Protein AF-A0A945X0T7-F1 (afdb_monomer_lite)

pLDDT: mean 86.55, std 14.32, range [43.22, 98.81]

Structure (mmCIF, N/CA/C/O backbone):
data_AF-A0A945X0T7-F1
#
_entry.id   AF-A0A945X0T7-F1
#
loop_
_atom_site.group_PDB
_atom_site.id
_atom_site.type_symbol
_atom_site.label_atom_id
_atom_site.label_alt_id
_atom_site.label_comp_id
_atom_site.label_asym_id
_atom_site.label_entity_id
_atom_site.label_seq_id
_atom_site.pdbx_PDB_ins_code
_atom_site.Cartn_x
_atom_site.Cartn_y
_atom_site.Cartn_z
_atom_site.occupancy
_atom_site.B_iso_or_equiv
_atom_site.auth_seq_id
_atom_site.auth_comp_id
_atom_site.auth_asym_id
_atom_site.auth_atom_id
_atom_site.pdbx_PDB_model_num
ATOM 1 N N . MET A 1 1 ? 14.751 10.516 -57.369 1.00 43.22 1 MET A N 1
ATOM 2 C CA . MET A 1 1 ? 13.512 9.721 -57.230 1.00 43.22 1 MET A CA 1
ATOM 3 C C . MET A 1 1 ? 13.498 9.139 -55.827 1.00 43.22 1 MET A C 1
ATOM 5 O O . MET A 1 1 ? 14.445 8.448 -55.486 1.00 43.22 1 MET A O 1
ATOM 9 N N . ALA A 1 2 ? 12.521 9.505 -54.992 1.00 44.72 2 ALA A N 1
ATOM 10 C CA . ALA A 1 2 ? 12.415 9.012 -53.618 1.00 44.72 2 ALA A CA 1
ATOM 11 C C . ALA A 1 2 ? 11.607 7.708 -53.598 1.00 44.72 2 ALA A C 1
ATOM 13 O O . ALA A 1 2 ? 10.468 7.672 -54.065 1.00 44.72 2 ALA A O 1
ATOM 14 N N . GLU A 1 3 ? 12.216 6.647 -53.082 1.00 50.31 3 GLU A N 1
ATOM 15 C CA . GLU A 1 3 ? 11.611 5.327 -52.938 1.00 50.31 3 GLU A CA 1
ATOM 16 C C . GLU A 1 3 ? 10.503 5.393 -51.871 1.00 50.31 3 GLU A C 1
ATOM 18 O O . GLU A 1 3 ? 10.757 5.684 -50.698 1.00 50.31 3 GLU A O 1
ATOM 23 N N . LYS A 1 4 ? 9.243 5.189 -52.274 1.00 48.38 4 LYS A N 1
ATOM 24 C CA . LYS A 1 4 ? 8.113 5.131 -51.338 1.00 48.38 4 LYS A CA 1
ATOM 25 C C . LYS A 1 4 ? 8.240 3.855 -50.506 1.00 48.38 4 LYS A C 1
ATOM 27 O O . LYS A 1 4 ? 7.952 2.770 -51.000 1.00 48.38 4 LYS A O 1
ATOM 32 N N . ARG A 1 5 ? 8.621 3.984 -49.232 1.00 45.38 5 ARG A N 1
ATOM 33 C CA . ARG A 1 5 ? 8.470 2.903 -48.247 1.00 45.38 5 ARG A CA 1
ATOM 34 C C . ARG A 1 5 ? 6.984 2.592 -48.089 1.00 45.38 5 ARG A C 1
ATOM 36 O O . ARG A 1 5 ? 6.245 3.363 -47.484 1.00 45.38 5 ARG A O 1
ATOM 43 N N . GLN A 1 6 ? 6.551 1.484 -48.674 1.00 48.38 6 GLN A N 1
ATOM 44 C CA . GLN A 1 6 ? 5.203 0.961 -48.514 1.00 48.38 6 GLN A CA 1
ATOM 45 C C . GLN A 1 6 ? 5.191 0.106 -47.243 1.00 48.38 6 GLN A C 1
ATOM 47 O O . GLN A 1 6 ? 5.768 -0.979 -47.207 1.00 48.38 6 GLN A O 1
ATOM 52 N N . THR A 1 7 ? 4.599 0.622 -46.168 1.00 44.12 7 THR A N 1
ATOM 53 C CA . THR A 1 7 ? 4.420 -0.140 -44.929 1.00 44.12 7 THR A CA 1
ATOM 54 C C . THR A 1 7 ? 3.372 -1.219 -45.188 1.00 44.12 7 THR A C 1
ATOM 56 O O . THR A 1 7 ? 2.192 -0.906 -45.334 1.00 44.12 7 THR A O 1
ATOM 59 N N . GLN A 1 8 ? 3.789 -2.481 -45.294 1.00 54.25 8 GLN A N 1
ATOM 60 C CA . GLN A 1 8 ? 2.855 -3.605 -45.260 1.00 54.25 8 GLN A CA 1
ATOM 61 C C . GLN A 1 8 ? 2.312 -3.726 -43.834 1.00 54.25 8 GLN A C 1
ATOM 63 O O . GLN A 1 8 ? 3.078 -3.906 -42.888 1.00 54.25 8 GLN A O 1
ATOM 68 N N . SER A 1 9 ? 0.998 -3.594 -43.670 1.00 51.06 9 SER A N 1
ATOM 69 C CA . SER A 1 9 ? 0.344 -3.910 -42.402 1.00 51.06 9 SER A CA 1
ATOM 70 C C . SER A 1 9 ? 0.512 -5.403 -42.120 1.00 51.06 9 SER A C 1
ATOM 72 O O . SER A 1 9 ? 0.190 -6.234 -42.967 1.00 51.06 9 SER A O 1
ATOM 74 N N . LEU A 1 10 ? 1.065 -5.733 -40.951 1.00 64.88 10 LEU A N 1
ATOM 75 C CA . LEU A 1 10 ? 1.242 -7.115 -40.501 1.00 64.88 10 LEU A CA 1
ATOM 76 C C . LEU A 1 10 ? -0.111 -7.810 -40.284 1.00 64.88 10 LEU A C 1
ATOM 78 O O . LEU A 1 10 ? -1.135 -7.152 -40.093 1.00 64.88 10 LEU A O 1
ATOM 82 N N . ALA A 1 11 ? -0.082 -9.146 -40.317 1.00 70.56 11 ALA A N 1
ATOM 83 C CA . ALA A 1 11 ? -1.232 -10.014 -40.083 1.00 70.56 11 ALA A CA 1
ATOM 84 C C . ALA A 1 11 ? -1.982 -9.633 -38.795 1.00 70.56 11 ALA A C 1
ATOM 86 O O . ALA A 1 11 ? -1.368 -9.384 -37.756 1.00 70.56 11 ALA A O 1
ATOM 87 N N . VAL A 1 12 ? -3.313 -9.591 -38.878 1.00 73.19 12 VAL A N 1
ATOM 88 C CA . VAL A 1 12 ? -4.193 -9.370 -37.728 1.00 73.19 12 VAL A CA 1
ATOM 89 C C . VAL A 1 12 ? -4.415 -10.711 -37.039 1.00 73.19 12 VAL A C 1
ATOM 91 O O . VAL A 1 12 ? -4.842 -11.667 -37.682 1.00 73.19 12 VAL A O 1
ATOM 94 N N . THR A 1 13 ? -4.139 -10.767 -35.738 1.00 72.75 13 THR A N 1
ATOM 95 C CA . THR A 1 13 ? -4.505 -11.898 -34.881 1.00 72.75 13 THR A CA 1
ATOM 96 C C . THR A 1 13 ? -5.596 -11.438 -33.929 1.00 72.75 13 THR A C 1
ATOM 98 O O . THR A 1 13 ? -5.398 -10.480 -33.181 1.00 72.75 13 THR A O 1
ATOM 101 N N . GLU A 1 14 ? -6.734 -12.122 -33.949 1.00 79.62 14 GLU A N 1
ATOM 102 C CA . GLU A 1 14 ? -7.795 -11.945 -32.960 1.00 79.62 14 GLU A CA 1
ATOM 103 C C . GLU A 1 14 ? -7.493 -12.819 -31.735 1.00 79.62 14 GLU A C 1
ATOM 105 O O . GLU A 1 14 ? -7.066 -13.968 -31.865 1.00 79.62 14 GLU A O 1
ATOM 110 N N . LEU A 1 15 ? -7.649 -12.248 -30.540 1.00 73.75 15 LEU A N 1
ATOM 111 C CA . LEU A 1 15 ? -7.451 -12.937 -29.267 1.00 73.75 15 LEU A CA 1
ATOM 112 C C . LEU A 1 15 ? -8.764 -12.906 -28.493 1.00 73.75 15 LEU A C 1
ATOM 114 O O . LEU A 1 15 ? -9.201 -11.839 -28.059 1.00 73.75 15 LEU A O 1
ATOM 118 N N . ASP A 1 16 ? -9.351 -14.077 -28.278 1.00 81.50 16 ASP A N 1
ATOM 119 C CA . ASP A 1 16 ? -10.516 -14.221 -27.414 1.00 81.50 16 ASP A CA 1
ATOM 120 C C . ASP A 1 16 ? -10.075 -14.242 -25.948 1.00 81.50 16 ASP A C 1
ATOM 122 O O . ASP A 1 16 ? -9.283 -15.087 -25.522 1.00 81.50 16 ASP A O 1
ATOM 126 N N . VAL A 1 17 ? -10.592 -13.304 -25.154 1.00 73.00 17 VAL A N 1
ATOM 127 C CA . VAL A 1 17 ? -10.318 -13.221 -23.715 1.00 73.00 17 VAL A CA 1
ATOM 128 C C . VAL A 1 17 ? -11.606 -13.502 -22.954 1.00 73.00 17 VAL A C 1
ATOM 130 O O . VAL A 1 17 ? -12.572 -12.746 -23.044 1.00 73.00 17 VAL A O 1
ATOM 133 N N . VAL A 1 18 ? -11.613 -14.577 -22.166 1.00 79.62 18 VAL A N 1
ATOM 134 C CA . VAL A 1 18 ? -12.723 -14.881 -21.256 1.00 79.62 18 VAL A CA 1
ATOM 135 C C . VAL A 1 18 ? -12.581 -14.015 -20.010 1.00 79.62 18 VAL A C 1
ATOM 137 O O . VAL A 1 18 ? -11.624 -14.154 -19.247 1.00 79.62 18 VAL A O 1
ATOM 140 N N . LEU A 1 19 ? -13.533 -13.108 -19.802 1.00 75.94 19 LEU A N 1
ATOM 141 C CA . LEU A 1 19 ? -13.585 -12.282 -18.599 1.00 75.94 19 LEU A CA 1
ATOM 142 C C . LEU A 1 19 ? -14.274 -13.043 -17.455 1.00 75.94 19 LEU A C 1
ATOM 144 O O . LEU A 1 19 ? -15.221 -13.793 -17.703 1.00 75.94 19 LEU A O 1
ATOM 148 N N . PRO A 1 20 ? -13.840 -12.853 -16.197 1.00 74.38 20 PRO A N 1
ATOM 149 C CA . PRO A 1 20 ? -14.545 -13.411 -15.050 1.00 74.38 20 PRO A CA 1
ATOM 150 C C . PRO A 1 20 ? -15.938 -12.783 -14.908 1.00 74.38 20 PRO A C 1
ATOM 152 O O . PRO A 1 20 ? -16.156 -11.630 -15.282 1.00 74.38 20 PRO A O 1
ATOM 155 N N . THR A 1 21 ? -16.883 -13.528 -14.329 1.00 81.81 21 THR A N 1
ATOM 156 C CA . THR A 1 21 ? -18.206 -12.993 -13.986 1.00 81.81 21 THR A CA 1
ATOM 157 C C . THR A 1 21 ? -18.053 -11.889 -12.946 1.00 81.81 21 THR A C 1
ATOM 159 O O . THR A 1 21 ? -17.525 -12.125 -11.858 1.00 81.81 21 THR A O 1
ATOM 162 N N . VAL A 1 22 ? -18.518 -1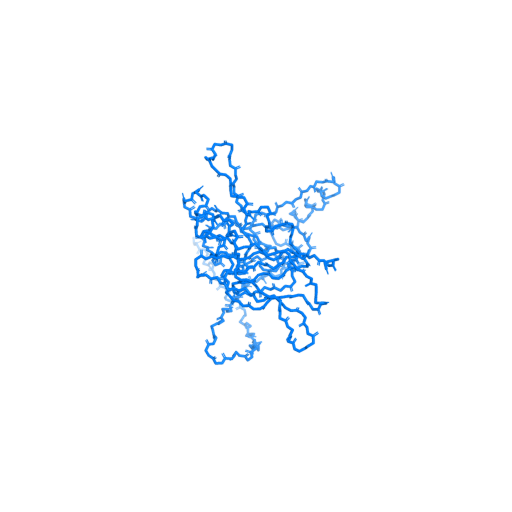0.685 -13.273 1.00 76.75 22 VAL A N 1
ATOM 163 C CA . VAL A 1 22 ? -18.460 -9.537 -12.365 1.00 76.75 22 VAL A CA 1
ATOM 164 C C . VAL A 1 22 ? -19.816 -9.377 -11.676 1.00 76.75 22 VAL A C 1
ATOM 166 O O . VAL A 1 22 ? -20.824 -9.260 -12.374 1.00 76.75 22 VAL A O 1
ATOM 169 N N . PRO A 1 23 ? -19.872 -9.382 -10.330 1.00 81.06 23 PRO A N 1
ATOM 170 C CA . PRO A 1 23 ? -21.111 -9.154 -9.595 1.00 81.06 23 PRO A CA 1
ATOM 171 C C . PRO A 1 23 ? -21.747 -7.798 -9.920 1.00 81.06 23 PRO A C 1
ATOM 173 O O . PRO A 1 23 ? -21.053 -6.801 -10.135 1.00 81.06 23 PRO A O 1
ATOM 176 N N . GLU A 1 24 ? -23.078 -7.756 -9.902 1.00 80.06 24 GLU A N 1
ATOM 177 C CA . GLU A 1 24 ? -23.848 -6.541 -10.160 1.00 80.06 24 GLU A CA 1
ATOM 178 C C . GLU A 1 24 ? -23.441 -5.404 -9.203 1.00 80.06 24 GLU A C 1
ATOM 180 O O . GLU A 1 24 ? -23.272 -5.602 -7.999 1.00 80.06 24 GLU A O 1
ATOM 185 N N . GLY A 1 25 ? -23.239 -4.204 -9.757 1.00 80.00 25 GLY A N 1
ATOM 186 C CA . GLY A 1 25 ? -22.829 -3.015 -9.005 1.00 80.00 25 GLY A CA 1
ATOM 187 C C . GLY A 1 25 ? -21.320 -2.854 -8.767 1.00 80.00 25 GLY A C 1
ATOM 188 O O . GLY A 1 25 ? -20.922 -1.856 -8.166 1.00 80.00 25 GLY A O 1
ATOM 189 N N . GLN A 1 26 ? -20.464 -3.771 -9.239 1.00 65.31 26 GLN A N 1
ATOM 190 C CA . GLN A 1 26 ? -19.005 -3.612 -9.153 1.00 65.31 26 GLN A CA 1
ATOM 191 C C . GLN A 1 26 ? -18.405 -3.003 -10.427 1.00 65.31 26 GLN A C 1
ATOM 193 O O . GLN A 1 26 ? -18.750 -3.377 -11.546 1.00 65.31 26 GLN A O 1
ATOM 198 N N . GLN A 1 27 ? -17.460 -2.075 -10.251 1.00 63.53 27 GLN A N 1
ATOM 199 C CA . GLN A 1 27 ? -16.609 -1.581 -11.332 1.00 63.53 27 GLN A CA 1
ATOM 200 C C . GLN A 1 27 ? -15.304 -2.373 -11.354 1.00 63.53 27 GLN A C 1
ATOM 202 O O . GLN A 1 27 ? -14.680 -2.589 -10.316 1.00 63.53 27 GLN A O 1
ATOM 207 N N . PHE A 1 28 ? -14.871 -2.763 -12.545 1.00 60.09 28 PHE A N 1
ATOM 208 C CA . PHE A 1 28 ? -13.590 -3.410 -12.778 1.00 60.09 28 PHE A CA 1
ATOM 209 C C . PHE A 1 28 ? -12.860 -2.667 -13.887 1.00 60.09 28 PHE A C 1
ATOM 211 O O . PHE A 1 28 ? -13.471 -2.130 -14.810 1.00 60.09 28 PHE A O 1
ATOM 218 N N . GLN A 1 29 ? -11.537 -2.631 -13.787 1.00 59.69 29 GLN A N 1
ATOM 219 C CA . GLN A 1 29 ? -10.682 -2.060 -14.811 1.00 59.69 29 GLN A CA 1
ATOM 220 C C . GLN A 1 29 ? -9.848 -3.180 -15.418 1.00 59.69 29 GLN A C 1
ATOM 222 O O . GLN A 1 29 ? -9.054 -3.814 -14.726 1.00 59.69 29 GLN A O 1
ATOM 227 N N . LEU A 1 30 ? -10.018 -3.404 -16.720 1.00 55.50 30 LEU A N 1
ATOM 228 C CA . LEU A 1 30 ? -9.139 -4.272 -17.491 1.00 55.50 30 LEU A CA 1
ATOM 229 C C . LEU A 1 30 ? -8.015 -3.416 -18.082 1.00 55.50 30 LEU A C 1
ATOM 231 O O . LEU A 1 30 ? -8.266 -2.511 -18.876 1.00 55.50 30 LEU A O 1
ATOM 235 N N . ALA A 1 31 ? -6.775 -3.691 -17.685 1.00 57.41 31 ALA A N 1
ATOM 236 C CA . ALA A 1 31 ? -5.596 -3.085 -18.286 1.00 57.41 31 ALA A CA 1
ATOM 237 C C . ALA A 1 31 ? -4.954 -4.091 -19.248 1.00 57.41 31 ALA A C 1
ATOM 239 O O . ALA A 1 31 ? -4.313 -5.047 -18.816 1.00 57.41 31 ALA A O 1
ATOM 240 N N . LEU A 1 32 ? -5.136 -3.875 -20.551 1.00 52.84 32 LEU A N 1
ATOM 241 C CA . LEU A 1 32 ? -4.414 -4.602 -21.592 1.00 52.84 32 LEU A CA 1
ATOM 242 C C . LEU A 1 32 ? -3.145 -3.818 -21.930 1.00 52.84 32 LEU A C 1
ATOM 244 O O . LEU A 1 32 ? -3.216 -2.707 -22.451 1.00 52.84 32 LEU A O 1
ATOM 248 N N . ASP A 1 33 ? -1.990 -4.391 -21.610 1.00 53.56 33 ASP A N 1
ATOM 249 C CA . ASP A 1 33 ? -0.687 -3.849 -21.991 1.00 53.56 33 ASP A CA 1
ATOM 250 C C . ASP A 1 33 ? -0.042 -4.843 -22.960 1.00 53.56 33 ASP A C 1
ATOM 252 O O . ASP A 1 33 ? 0.257 -5.982 -22.587 1.00 53.56 33 ASP A O 1
ATOM 256 N N . ALA A 1 34 ? 0.109 -4.448 -24.225 1.00 50.81 34 ALA A N 1
ATOM 257 C CA . ALA A 1 34 ? 0.701 -5.305 -25.242 1.00 50.81 34 ALA A CA 1
ATOM 258 C C . ALA A 1 34 ? 2.202 -5.446 -24.963 1.00 50.81 34 ALA A C 1
ATOM 260 O O . ALA A 1 34 ? 2.983 -4.511 -25.152 1.00 50.81 34 ALA A O 1
ATOM 261 N N . ARG A 1 35 ? 2.610 -6.632 -24.509 1.00 56.16 35 ARG A N 1
ATOM 262 C CA . ARG A 1 35 ? 4.017 -6.982 -24.315 1.00 56.16 35 ARG A CA 1
ATOM 263 C C . ARG A 1 35 ? 4.460 -7.846 -25.481 1.00 56.16 35 ARG A C 1
ATOM 265 O O . ARG A 1 35 ? 3.976 -8.958 -25.656 1.00 56.16 35 ARG A O 1
ATOM 272 N N . ILE A 1 36 ? 5.357 -7.307 -26.297 1.00 55.16 36 ILE A N 1
ATOM 273 C CA . ILE A 1 36 ? 5.959 -8.051 -27.399 1.00 55.16 36 ILE A CA 1
ATOM 274 C C . ILE A 1 36 ? 7.135 -8.835 -26.820 1.00 55.16 36 ILE A C 1
ATOM 276 O O . ILE A 1 36 ? 8.217 -8.280 -26.611 1.00 55.16 36 ILE A O 1
ATOM 280 N N . ASP A 1 37 ? 6.907 -10.117 -26.546 1.00 49.47 37 ASP A N 1
ATOM 281 C CA . ASP A 1 37 ? 7.977 -11.065 -26.256 1.00 49.47 37 ASP A CA 1
ATOM 282 C C . ASP A 1 37 ? 8.665 -11.410 -27.582 1.00 49.47 37 ASP A C 1
ATOM 284 O O . ASP A 1 37 ? 8.186 -12.207 -28.384 1.00 49.47 37 ASP A O 1
ATOM 288 N N . TRP A 1 38 ? 9.772 -10.726 -27.861 1.00 54.75 38 TRP A N 1
ATOM 289 C CA . TRP A 1 38 ? 10.618 -11.029 -29.012 1.00 54.75 38 TRP A CA 1
ATOM 290 C C . TRP A 1 38 ? 11.547 -12.198 -28.656 1.00 54.75 38 TRP A C 1
ATOM 292 O O . TRP A 1 38 ? 12.119 -12.211 -27.566 1.00 54.75 38 TRP A O 1
ATOM 302 N N . GLU A 1 39 ? 11.741 -13.158 -29.571 1.00 52.78 39 GLU A N 1
ATOM 303 C CA . GLU A 1 39 ? 12.576 -14.363 -29.350 1.00 52.78 39 GLU A CA 1
ATOM 304 C C . GLU A 1 39 ? 14.015 -14.044 -28.916 1.00 52.78 39 GLU A C 1
ATOM 306 O O . GLU A 1 39 ? 14.700 -14.857 -28.298 1.00 52.78 39 GLU A O 1
ATOM 311 N N . ARG A 1 40 ? 14.484 -12.835 -29.234 1.00 51.00 40 ARG A N 1
ATOM 312 C CA . ARG A 1 40 ? 15.711 -12.263 -28.686 1.00 51.00 40 ARG A CA 1
ATOM 313 C C . ARG A 1 40 ? 15.337 -11.039 -27.868 1.00 51.00 40 ARG A C 1
ATOM 315 O O . ARG A 1 40 ? 14.491 -10.271 -28.312 1.00 51.00 40 ARG A O 1
ATOM 322 N N . PRO A 1 41 ? 15.970 -10.776 -26.721 1.00 54.12 41 PRO A N 1
ATOM 323 C CA . PRO A 1 41 ? 15.612 -9.602 -25.946 1.00 54.12 41 PRO A CA 1
ATOM 324 C C . PRO A 1 41 ? 15.868 -8.342 -26.795 1.00 54.12 41 PRO A C 1
ATOM 326 O O .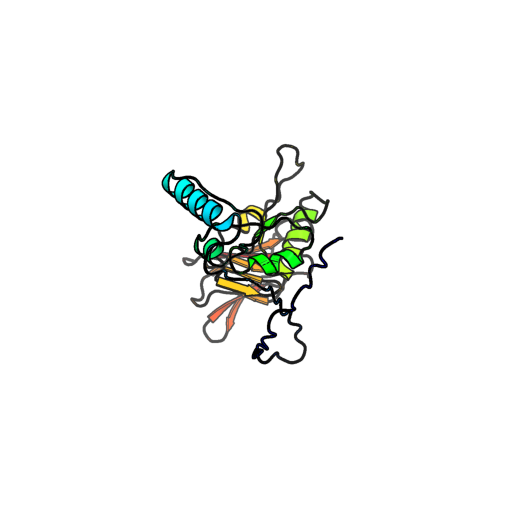 PRO A 1 41 ? 17.005 -8.045 -27.155 1.00 54.12 41 PRO A O 1
ATOM 329 N N . ALA A 1 42 ? 14.806 -7.636 -27.184 1.00 52.78 42 ALA A N 1
ATOM 330 C CA . ALA A 1 42 ? 14.918 -6.454 -28.028 1.00 52.78 42 ALA A CA 1
ATOM 331 C C . ALA A 1 42 ? 15.361 -5.239 -27.193 1.00 52.78 42 ALA A C 1
ATOM 333 O O . ALA A 1 42 ? 14.936 -5.042 -26.050 1.00 52.78 42 ALA A O 1
ATOM 334 N N . GLY A 1 43 ? 16.230 -4.406 -27.768 1.00 67.06 43 GLY A N 1
ATOM 335 C CA . GLY A 1 43 ? 16.737 -3.197 -27.118 1.00 67.06 43 GLY A CA 1
ATOM 336 C C . GLY A 1 43 ? 17.665 -3.482 -25.932 1.00 67.06 43 GLY A C 1
ATOM 337 O O . GLY A 1 43 ? 18.516 -4.362 -25.979 1.00 67.06 43 GLY A O 1
ATOM 338 N N . SER A 1 44 ? 17.530 -2.707 -24.853 1.00 73.19 44 SER A N 1
ATOM 339 C CA . SER A 1 44 ? 18.437 -2.761 -23.692 1.00 73.19 44 SER A CA 1
ATOM 340 C C . SER A 1 44 ? 18.097 -3.842 -22.658 1.00 73.19 44 SER A C 1
ATOM 342 O O . SER A 1 44 ? 18.773 -3.934 -21.634 1.00 73.19 44 SER A O 1
ATOM 344 N N . ASN A 1 45 ? 17.069 -4.668 -22.887 1.00 80.31 45 ASN A N 1
ATOM 345 C CA . ASN A 1 45 ? 16.626 -5.674 -21.917 1.00 80.31 45 ASN A CA 1
ATOM 346 C C . ASN A 1 45 ? 17.699 -6.718 -21.517 1.00 80.31 45 ASN A C 1
ATOM 348 O O . ASN A 1 45 ? 17.868 -6.920 -20.315 1.00 80.31 45 ASN A O 1
ATOM 352 N N . PRO A 1 46 ? 18.474 -7.336 -22.439 1.00 81.94 46 PRO A N 1
ATOM 353 C CA . PRO A 1 46 ? 19.462 -8.346 -22.044 1.00 81.94 46 PRO A CA 1
ATOM 354 C C . PRO A 1 46 ? 20.594 -7.731 -21.218 1.00 81.94 46 PRO A C 1
ATOM 356 O O . PRO A 1 46 ? 21.037 -8.315 -20.234 1.00 81.94 46 PRO A O 1
ATOM 359 N N . TRP A 1 47 ? 21.006 -6.507 -21.559 1.00 83.94 47 TRP A N 1
ATOM 360 C CA . TRP A 1 47 ? 21.992 -5.767 -20.778 1.00 83.94 47 TRP A CA 1
ATOM 361 C C . TRP A 1 47 ? 21.486 -5.448 -19.364 1.00 83.94 47 TRP A C 1
ATOM 363 O O . TRP A 1 47 ? 22.227 -5.619 -18.402 1.00 83.94 47 TRP A O 1
ATOM 373 N N . LYS A 1 48 ? 20.215 -5.043 -19.209 1.00 87.50 48 LYS A N 1
ATOM 374 C CA . LYS A 1 48 ? 19.616 -4.777 -17.887 1.00 87.50 48 LYS A CA 1
ATOM 375 C C . LYS A 1 48 ? 19.563 -6.030 -17.014 1.00 87.50 48 LYS A C 1
ATOM 377 O O . LYS A 1 48 ? 19.855 -5.936 -15.826 1.00 87.50 48 LYS A O 1
ATOM 382 N N . VAL A 1 49 ? 19.208 -7.176 -17.599 1.00 89.31 49 VAL A N 1
ATOM 383 C CA . VAL A 1 49 ? 19.202 -8.473 -16.905 1.00 89.31 49 VAL A CA 1
ATOM 384 C C . VAL A 1 49 ? 20.618 -8.839 -16.461 1.00 89.31 49 VAL A C 1
ATOM 386 O O . VAL A 1 49 ? 20.845 -9.015 -15.267 1.00 89.31 49 VAL A O 1
ATOM 389 N N . GLY A 1 50 ? 21.591 -8.827 -17.378 1.00 89.69 50 GLY A N 1
ATOM 390 C CA . GLY A 1 50 ? 22.981 -9.160 -17.050 1.00 89.69 50 GLY A CA 1
ATOM 391 C C . GLY A 1 50 ? 23.610 -8.213 -16.022 1.00 89.69 50 GLY A C 1
ATOM 392 O O . GLY A 1 50 ? 24.341 -8.651 -15.136 1.00 89.69 50 GLY A O 1
ATOM 393 N N . MET A 1 51 ? 23.285 -6.917 -16.082 1.00 91.81 51 MET A N 1
ATOM 394 C CA . MET A 1 51 ? 23.707 -5.933 -15.081 1.00 91.81 51 MET A CA 1
ATOM 395 C C . MET A 1 51 ? 23.114 -6.246 -13.704 1.00 91.81 51 MET A C 1
ATOM 397 O O . MET A 1 51 ? 23.832 -6.222 -12.708 1.00 91.81 51 MET A O 1
ATOM 401 N N . ALA A 1 52 ? 21.817 -6.556 -13.635 1.00 92.94 52 ALA A N 1
ATOM 402 C CA . ALA A 1 52 ? 21.169 -6.894 -12.375 1.00 92.94 52 ALA A CA 1
ATOM 403 C C . ALA A 1 52 ? 21.752 -8.168 -11.743 1.00 92.94 52 ALA A C 1
ATOM 405 O O . ALA A 1 52 ? 22.008 -8.201 -10.540 1.00 92.94 52 ALA A O 1
ATOM 406 N N . GLU A 1 53 ? 22.012 -9.195 -12.550 1.00 93.44 53 GLU A N 1
ATOM 407 C CA . GLU A 1 53 ? 22.653 -10.434 -12.102 1.00 93.44 53 GLU A CA 1
ATOM 408 C C . GLU A 1 53 ? 24.088 -10.198 -11.624 1.00 93.44 53 GLU A C 1
ATOM 410 O O . GLU A 1 53 ? 24.496 -10.729 -10.590 1.00 93.44 53 GLU A O 1
ATOM 415 N N . TRP A 1 54 ? 24.861 -9.376 -12.340 1.00 94.38 54 TRP A N 1
ATOM 416 C CA . TRP A 1 54 ? 26.203 -8.987 -11.912 1.00 94.38 54 TRP A CA 1
ATOM 417 C C . TRP A 1 54 ? 26.175 -8.225 -10.582 1.00 94.38 54 TRP A C 1
ATOM 419 O O . TRP A 1 54 ? 26.839 -8.646 -9.641 1.00 94.38 54 TRP A O 1
ATOM 429 N N . LEU A 1 55 ? 25.344 -7.188 -10.452 1.00 94.56 55 LEU A N 1
ATOM 430 C CA . LEU A 1 55 ? 25.199 -6.421 -9.209 1.00 94.56 55 LEU A CA 1
ATOM 431 C C . LEU A 1 55 ? 24.797 -7.309 -8.022 1.00 94.56 55 LEU A C 1
ATOM 433 O O . LEU A 1 55 ? 25.329 -7.147 -6.925 1.00 94.56 55 LEU A O 1
ATOM 437 N N . ARG A 1 56 ? 23.897 -8.277 -8.238 1.00 94.06 56 ARG A N 1
ATOM 438 C CA . ARG A 1 56 ? 23.496 -9.238 -7.202 1.00 94.06 56 ARG A CA 1
ATOM 439 C C . ARG A 1 56 ? 24.659 -10.146 -6.785 1.00 94.06 56 ARG A C 1
ATOM 441 O O . ARG A 1 56 ? 24.814 -10.393 -5.592 1.00 94.06 56 ARG A O 1
ATOM 448 N N . ARG A 1 57 ? 25.492 -10.607 -7.728 1.00 96.06 57 ARG A N 1
ATOM 449 C CA . ARG A 1 57 ? 26.718 -11.375 -7.418 1.00 96.06 57 ARG A CA 1
ATOM 450 C C . ARG A 1 57 ? 27.729 -10.562 -6.610 1.00 96.06 57 ARG A C 1
ATOM 452 O O . ARG A 1 57 ? 28.369 -11.117 -5.728 1.00 96.06 57 ARG A O 1
ATOM 459 N N . GLU A 1 58 ? 27.802 -9.254 -6.844 1.00 97.25 58 GLU A N 1
ATOM 460 C CA . GLU A 1 58 ? 28.626 -8.311 -6.069 1.00 97.25 58 GLU A CA 1
ATOM 461 C C . GLU A 1 58 ? 28.001 -7.918 -4.712 1.00 97.25 58 GLU A C 1
ATOM 463 O O . GLU A 1 58 ? 28.451 -6.970 -4.059 1.00 97.25 58 GLU A O 1
ATOM 468 N N . GLY A 1 59 ? 26.923 -8.594 -4.293 1.00 95.12 59 GLY A N 1
ATOM 469 C CA . GLY A 1 59 ? 26.241 -8.341 -3.023 1.00 95.12 59 GLY A CA 1
ATOM 470 C C . GLY A 1 59 ? 25.551 -6.976 -2.948 1.00 95.12 59 GLY A C 1
ATOM 471 O O . GLY A 1 59 ? 25.355 -6.449 -1.855 1.00 95.12 59 GLY A O 1
ATOM 472 N N . LYS A 1 60 ? 25.216 -6.359 -4.090 1.00 94.56 60 LYS A N 1
ATOM 473 C CA . LYS A 1 60 ? 24.550 -5.050 -4.127 1.00 94.56 60 LYS A CA 1
ATOM 474 C C . LYS A 1 60 ? 23.034 -5.198 -4.038 1.00 94.56 60 LYS A C 1
ATOM 476 O O . LYS A 1 60 ? 22.434 -6.041 -4.704 1.00 94.56 60 LYS A O 1
ATOM 481 N N . THR A 1 61 ? 22.407 -4.308 -3.273 1.00 92.88 61 THR A N 1
ATOM 482 C CA . THR A 1 61 ? 20.949 -4.140 -3.257 1.00 92.88 61 THR A CA 1
ATOM 483 C C . THR A 1 61 ? 20.510 -3.337 -4.472 1.00 92.88 61 THR A C 1
ATOM 485 O O . THR A 1 61 ? 21.093 -2.301 -4.790 1.00 92.88 61 THR A O 1
ATOM 488 N N . ILE A 1 62 ? 19.459 -3.804 -5.141 1.00 93.00 62 ILE A N 1
ATOM 489 C CA . ILE A 1 62 ? 18.914 -3.175 -6.343 1.00 93.00 62 ILE A CA 1
ATOM 490 C C . ILE A 1 62 ? 17.459 -2.819 -6.069 1.00 93.00 62 ILE A C 1
ATOM 492 O O . ILE A 1 62 ? 16.689 -3.667 -5.622 1.00 93.00 62 ILE A O 1
ATOM 496 N N . ILE A 1 63 ? 17.086 -1.578 -6.373 1.00 91.06 63 ILE A N 1
ATOM 497 C CA . ILE A 1 63 ? 15.700 -1.111 -6.367 1.00 91.06 63 ILE A CA 1
ATOM 498 C C . ILE A 1 63 ? 15.431 -0.468 -7.725 1.00 91.06 63 ILE A C 1
ATOM 500 O O . ILE A 1 63 ? 16.214 0.354 -8.200 1.00 91.06 63 ILE A O 1
ATOM 504 N N . GLY A 1 64 ? 14.343 -0.868 -8.377 1.00 91.12 64 GLY A N 1
ATOM 505 C CA . GLY A 1 64 ? 13.943 -0.312 -9.665 1.00 91.12 64 GLY A CA 1
ATOM 506 C C . GLY A 1 64 ? 12.949 0.840 -9.523 1.00 91.12 64 GLY A C 1
ATOM 507 O O . GLY A 1 64 ? 12.033 0.768 -8.712 1.00 91.12 64 GLY A O 1
ATOM 508 N N . ASN A 1 65 ? 13.063 1.855 -10.381 1.00 91.38 65 ASN A N 1
ATOM 509 C CA . ASN A 1 65 ? 11.971 2.801 -10.630 1.00 91.38 65 ASN A CA 1
ATOM 510 C C . ASN A 1 65 ? 11.108 2.292 -11.805 1.00 91.38 65 ASN A C 1
ATOM 512 O O . ASN A 1 65 ? 11.626 1.760 -12.799 1.00 91.38 65 ASN A O 1
ATOM 516 N N . GLY A 1 66 ? 9.794 2.419 -11.665 1.00 89.50 66 GLY A N 1
ATOM 517 C CA . GLY A 1 66 ? 8.762 1.990 -12.595 1.00 89.50 66 GLY A CA 1
ATOM 518 C C . GLY A 1 66 ? 8.499 0.479 -12.582 1.00 89.50 66 GLY A C 1
ATOM 519 O O . GLY A 1 66 ? 9.297 -0.297 -12.053 1.00 89.50 66 GLY A O 1
ATOM 520 N N . PRO A 1 67 ? 7.394 0.034 -13.203 1.00 89.12 67 PRO A N 1
ATOM 521 C CA . PRO A 1 67 ? 7.032 -1.379 -13.285 1.00 89.12 67 PRO A CA 1
ATOM 522 C C . PRO A 1 67 ? 7.983 -2.176 -14.200 1.00 89.12 67 PRO A C 1
ATOM 524 O O . PRO A 1 67 ? 8.577 -1.606 -15.128 1.00 89.12 67 PRO A O 1
ATOM 527 N N . PRO A 1 68 ? 8.126 -3.501 -13.999 1.00 88.44 68 PRO A N 1
ATOM 528 C CA . PRO A 1 68 ? 8.847 -4.347 -14.942 1.00 88.44 68 PRO A CA 1
ATOM 529 C C . PRO A 1 68 ? 8.117 -4.360 -16.289 1.00 88.44 68 PRO A C 1
ATOM 531 O O . PRO A 1 68 ? 6.912 -4.588 -16.365 1.00 88.44 68 PRO A O 1
ATOM 534 N N . ARG A 1 69 ? 8.860 -4.093 -17.368 1.00 85.75 69 ARG A N 1
ATOM 535 C CA . ARG A 1 69 ? 8.300 -3.974 -18.726 1.00 85.75 69 ARG A CA 1
ATOM 536 C C . ARG A 1 69 ? 8.277 -5.295 -19.499 1.00 85.75 69 ARG A C 1
ATOM 538 O O . ARG A 1 69 ? 7.569 -5.389 -20.491 1.00 85.75 69 ARG A O 1
ATOM 545 N N . ALA A 1 70 ? 9.025 -6.297 -19.041 1.00 84.62 70 ALA A N 1
ATOM 546 C CA . ALA A 1 70 ? 9.116 -7.623 -19.648 1.00 84.62 70 ALA A CA 1
ATOM 547 C C . ALA A 1 70 ? 9.067 -8.705 -18.565 1.00 84.62 70 ALA A C 1
ATOM 549 O O . ALA A 1 70 ? 9.464 -8.446 -17.423 1.00 84.62 70 ALA A O 1
ATOM 550 N N . ARG A 1 71 ? 8.635 -9.918 -18.933 1.00 85.62 71 ARG A N 1
ATOM 551 C CA . ARG A 1 71 ? 8.600 -11.072 -18.021 1.00 85.62 71 ARG A CA 1
ATOM 552 C C . ARG A 1 71 ? 9.983 -11.384 -17.452 1.00 85.62 71 ARG A C 1
ATOM 554 O O . ARG A 1 71 ? 10.128 -11.469 -16.243 1.00 85.62 71 ARG A O 1
ATOM 561 N N . THR A 1 72 ? 11.016 -11.347 -18.291 1.00 88.00 72 THR A N 1
ATOM 562 C CA . THR A 1 72 ? 12.405 -11.548 -17.848 1.00 88.00 72 THR A CA 1
ATOM 563 C C . THR A 1 72 ? 12.864 -10.538 -16.794 1.00 88.00 72 THR A C 1
ATOM 565 O O . THR A 1 72 ? 13.698 -10.867 -15.964 1.00 88.00 72 THR A O 1
ATOM 568 N N . MET A 1 73 ? 12.346 -9.300 -16.802 1.00 88.75 73 MET A N 1
ATOM 569 C CA . MET A 1 73 ? 12.645 -8.321 -15.748 1.00 88.75 73 MET A CA 1
ATOM 570 C C . MET A 1 73 ? 11.846 -8.583 -14.473 1.00 88.75 73 MET A C 1
ATOM 572 O O . MET A 1 73 ? 12.322 -8.258 -13.388 1.00 88.75 73 MET A O 1
ATOM 576 N N . LEU A 1 74 ? 10.617 -9.087 -14.608 1.00 90.69 74 LEU A N 1
ATOM 577 C CA . LEU A 1 74 ? 9.775 -9.456 -13.477 1.00 90.69 74 LEU A CA 1
ATOM 578 C C . LEU A 1 74 ? 10.382 -10.649 -12.723 1.00 90.69 74 LEU A C 1
ATOM 580 O O . LEU A 1 74 ? 10.501 -10.591 -11.503 1.00 90.69 74 LEU A O 1
ATOM 584 N N . ASP A 1 75 ? 10.881 -11.645 -13.456 1.00 91.94 75 ASP A N 1
ATOM 585 C CA . ASP A 1 75 ? 11.505 -12.861 -12.916 1.00 91.94 75 ASP A CA 1
ATOM 586 C C . ASP A 1 75 ? 12.805 -12.584 -12.131 1.00 91.94 75 ASP A C 1
ATOM 588 O O . ASP A 1 75 ? 13.286 -13.431 -11.377 1.00 91.94 75 ASP A O 1
ATOM 592 N N . LEU A 1 76 ? 13.370 -11.375 -12.233 1.00 91.50 76 LEU A N 1
ATOM 593 C CA . LEU A 1 76 ? 14.492 -10.961 -11.386 1.00 91.50 76 LEU A CA 1
ATOM 594 C C . LEU A 1 76 ? 14.081 -10.727 -9.928 1.00 91.50 76 LEU A C 1
ATOM 596 O O . LEU A 1 76 ? 14.967 -10.675 -9.071 1.00 91.50 76 LEU A O 1
ATOM 600 N N . HIS A 1 77 ? 12.783 -10.570 -9.639 1.00 92.25 77 HIS A N 1
ATOM 601 C CA . HIS A 1 77 ? 12.251 -10.285 -8.300 1.00 92.25 77 HIS A CA 1
ATOM 602 C C . HIS A 1 77 ? 12.946 -9.082 -7.633 1.00 92.25 77 HIS A C 1
ATOM 604 O O . HIS A 1 77 ? 13.267 -9.090 -6.447 1.00 92.25 77 HIS A O 1
ATOM 610 N N . ILE A 1 78 ? 13.251 -8.048 -8.422 1.00 92.31 78 ILE A N 1
ATOM 611 C CA . ILE A 1 78 ? 13.817 -6.791 -7.918 1.00 92.31 78 ILE A CA 1
ATOM 612 C C . ILE A 1 78 ? 12.665 -5.954 -7.358 1.00 92.31 78 ILE A C 1
ATOM 614 O O . ILE A 1 78 ? 11.731 -5.693 -8.119 1.00 92.31 78 ILE A O 1
ATOM 618 N N . PRO A 1 79 ? 12.721 -5.486 -6.096 1.00 90.62 79 PRO A N 1
ATOM 619 C CA . PRO A 1 79 ? 11.737 -4.548 -5.571 1.00 90.62 79 PRO A CA 1
ATOM 620 C C . PRO A 1 79 ? 11.685 -3.284 -6.423 1.00 90.62 79 PRO A C 1
ATOM 622 O O . PRO A 1 79 ? 12.725 -2.720 -6.784 1.00 90.62 79 PRO A O 1
ATOM 625 N N . ARG A 1 80 ? 10.479 -2.829 -6.768 1.00 91.38 80 ARG A N 1
ATOM 626 C CA . ARG A 1 80 ? 10.306 -1.621 -7.585 1.00 91.38 80 ARG A CA 1
ATOM 627 C C . ARG A 1 80 ? 9.271 -0.693 -6.987 1.00 91.38 80 ARG A C 1
ATOM 629 O O . ARG A 1 80 ? 8.226 -1.143 -6.541 1.00 91.38 80 ARG A O 1
ATOM 636 N N . PHE A 1 81 ? 9.536 0.601 -7.042 1.00 92.38 81 PHE A N 1
ATOM 637 C CA . PHE A 1 81 ? 8.526 1.625 -6.797 1.00 92.38 81 PHE A CA 1
ATOM 638 C C . PHE A 1 81 ? 8.182 2.315 -8.112 1.00 92.38 81 PHE A C 1
ATOM 640 O O . PHE A 1 81 ? 8.956 2.256 -9.066 1.00 92.38 81 PHE A O 1
ATOM 647 N N . THR A 1 82 ? 7.042 2.993 -8.179 1.00 91.44 82 THR A N 1
ATOM 648 C CA . THR A 1 82 ? 6.744 3.893 -9.297 1.00 91.44 82 THR A CA 1
ATOM 649 C C . THR A 1 82 ? 6.618 5.327 -8.812 1.00 91.44 82 THR A C 1
ATOM 651 O O . THR A 1 82 ? 5.939 5.606 -7.827 1.00 91.44 82 THR A O 1
ATOM 654 N N . GLU A 1 83 ? 7.275 6.241 -9.518 1.00 89.56 83 GLU A N 1
ATOM 655 C CA . GLU A 1 83 ? 6.973 7.668 -9.436 1.00 89.56 83 GLU A CA 1
ATOM 656 C C . GLU A 1 83 ? 5.572 7.944 -9.988 1.00 89.56 83 GLU A C 1
ATOM 658 O O . GLU A 1 83 ? 5.110 7.285 -10.929 1.00 89.56 83 GLU A O 1
ATOM 663 N N . MET A 1 84 ? 4.887 8.911 -9.384 1.00 81.62 84 MET A N 1
ATOM 664 C CA . MET A 1 84 ? 3.463 9.134 -9.576 1.00 81.62 84 MET A CA 1
ATOM 665 C C . MET A 1 84 ? 3.175 10.389 -10.393 1.00 81.62 84 MET A C 1
ATOM 667 O O . MET A 1 84 ? 3.001 11.477 -9.857 1.00 81.62 84 MET A O 1
ATOM 671 N N . ALA A 1 85 ? 2.978 10.218 -11.700 1.00 83.75 85 ALA A N 1
ATOM 672 C CA . ALA A 1 85 ? 2.226 11.202 -12.489 1.00 83.75 85 ALA A CA 1
ATOM 673 C C . ALA A 1 85 ? 0.701 11.040 -12.309 1.00 83.75 85 ALA A C 1
ATOM 675 O O . ALA A 1 85 ? -0.065 11.953 -12.595 1.00 83.75 85 ALA A O 1
ATOM 6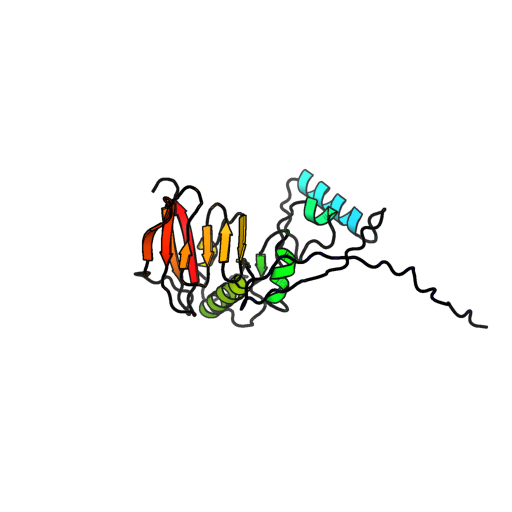76 N N . SER A 1 86 ? 0.249 9.870 -11.844 1.00 89.44 86 SER A N 1
ATOM 677 C CA . SER A 1 86 ? -1.146 9.545 -11.532 1.00 89.44 86 SER A CA 1
ATOM 678 C C . SER A 1 86 ? -1.189 8.382 -10.544 1.00 89.44 86 SER A C 1
ATOM 680 O O . SER A 1 86 ? -0.449 7.416 -10.723 1.00 89.44 86 SER A O 1
ATOM 682 N N . TYR A 1 87 ? -2.111 8.408 -9.575 1.00 91.69 87 TYR A N 1
ATOM 683 C CA . TYR A 1 87 ? -2.337 7.281 -8.657 1.00 91.69 87 TYR A CA 1
ATOM 684 C C . TYR A 1 87 ? -2.633 5.953 -9.376 1.00 91.69 87 TYR A C 1
ATOM 686 O O . TYR A 1 87 ? -2.227 4.891 -8.911 1.00 91.69 87 TYR A O 1
ATOM 694 N N . SER A 1 88 ? -3.269 6.000 -10.553 1.00 91.19 88 SER A N 1
ATOM 695 C CA . SER A 1 88 ? -3.567 4.802 -11.355 1.00 91.19 88 SER A CA 1
ATOM 696 C C . SER A 1 88 ? -2.320 4.040 -11.821 1.00 91.19 88 SER A C 1
ATOM 698 O O . SER A 1 88 ? -2.412 2.873 -12.197 1.00 91.19 88 SER A O 1
ATOM 700 N N . PHE A 1 89 ? -1.133 4.656 -11.777 1.00 91.38 89 PHE A N 1
ATOM 701 C CA . PHE A 1 89 ? 0.113 3.983 -12.145 1.00 91.38 89 PHE A CA 1
ATOM 702 C C . PHE A 1 89 ? 0.504 2.877 -11.160 1.00 91.38 89 PHE A C 1
ATOM 704 O O . PHE A 1 89 ? 1.222 1.963 -11.564 1.00 91.38 89 PHE A O 1
ATOM 711 N N . LEU A 1 90 ? -0.031 2.890 -9.934 1.00 92.69 90 LEU A N 1
ATOM 712 C CA . LEU A 1 90 ? 0.108 1.794 -8.967 1.00 92.69 90 LEU A CA 1
ATOM 713 C C . LEU A 1 90 ? -0.393 0.456 -9.516 1.00 92.69 90 LEU A C 1
ATOM 715 O O . LEU A 1 90 ? 0.206 -0.579 -9.248 1.00 92.69 90 LEU A O 1
ATOM 719 N N . LEU A 1 91 ? -1.429 0.465 -10.360 1.00 91.94 91 LEU A N 1
ATOM 720 C CA . LEU A 1 91 ? -1.954 -0.763 -10.966 1.00 91.94 91 LEU A CA 1
ATOM 721 C C . LEU A 1 91 ? -0.897 -1.485 -11.814 1.00 91.94 91 LEU A C 1
ATOM 723 O O . LEU A 1 91 ? -0.910 -2.705 -11.944 1.00 91.94 91 LEU A O 1
ATOM 727 N N . LYS A 1 92 ? 0.071 -0.744 -12.366 1.00 90.12 92 LYS A N 1
ATOM 728 C CA . LYS A 1 92 ? 1.140 -1.314 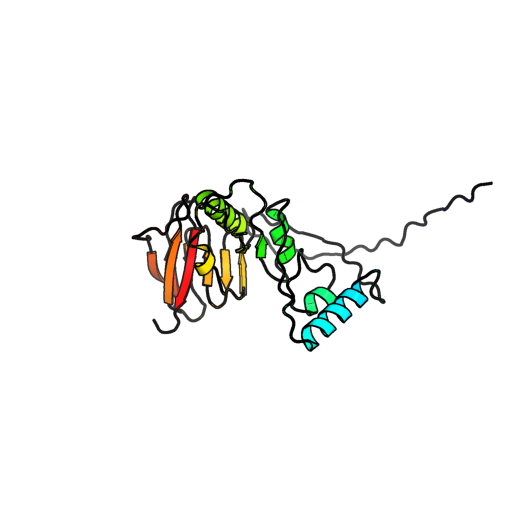-13.196 1.00 90.12 92 LYS A CA 1
ATOM 729 C C . LYS A 1 92 ? 2.189 -2.059 -12.369 1.00 90.12 92 LYS A C 1
ATOM 731 O O . LYS A 1 92 ? 2.979 -2.804 -12.946 1.00 90.12 92 LYS A O 1
ATOM 736 N N . THR A 1 93 ? 2.226 -1.856 -11.052 1.00 90.19 93 THR A N 1
ATOM 737 C CA . THR A 1 93 ? 3.223 -2.456 -10.156 1.00 90.19 93 THR A CA 1
ATOM 738 C C . THR A 1 93 ? 2.690 -3.651 -9.362 1.00 90.19 93 THR A C 1
ATOM 740 O O . THR A 1 93 ? 3.475 -4.321 -8.693 1.00 90.19 93 THR A O 1
ATOM 743 N N . HIS A 1 94 ? 1.397 -3.981 -9.490 1.00 91.50 94 HIS A N 1
ATOM 744 C CA . HIS A 1 94 ? 0.734 -5.084 -8.773 1.00 91.50 94 HIS A CA 1
ATOM 745 C C . HIS A 1 94 ? 1.393 -6.448 -8.971 1.00 91.50 94 HIS A C 1
ATOM 747 O O . HIS A 1 94 ? 1.403 -7.253 -8.050 1.00 91.50 94 HIS A O 1
ATOM 753 N N . LEU A 1 95 ? 1.981 -6.696 -10.145 1.00 89.56 95 LEU A N 1
ATOM 754 C CA . LEU A 1 95 ? 2.673 -7.957 -10.421 1.00 89.56 95 LEU A CA 1
ATOM 755 C C . LEU A 1 95 ? 4.088 -8.027 -9.832 1.00 89.56 95 LEU A C 1
ATOM 757 O O . LEU A 1 95 ? 4.681 -9.094 -9.880 1.00 89.56 95 LEU A O 1
ATOM 761 N N . SER A 1 96 ? 4.651 -6.926 -9.322 1.00 90.25 96 SER A N 1
ATOM 762 C CA . SER A 1 96 ? 6.009 -6.904 -8.760 1.00 90.25 96 SER A CA 1
ATOM 763 C C . SER A 1 96 ? 6.044 -6.464 -7.303 1.00 90.25 96 SER A C 1
ATOM 765 O O . SER A 1 96 ? 6.360 -7.239 -6.411 1.00 90.25 96 SER A O 1
ATOM 767 N N . SER A 1 97 ? 5.768 -5.193 -7.046 1.00 90.06 97 SER A N 1
ATOM 768 C CA . SER A 1 97 ? 5.820 -4.603 -5.713 1.00 90.06 97 SER A CA 1
ATOM 769 C C . SER A 1 97 ? 4.853 -3.430 -5.751 1.00 90.06 97 SER A C 1
ATOM 771 O O . SER A 1 97 ? 5.083 -2.510 -6.538 1.00 90.06 97 SER A O 1
ATOM 773 N N . PRO A 1 98 ? 3.773 -3.424 -4.955 1.00 93.00 98 PRO A N 1
ATOM 774 C CA . PRO A 1 98 ? 2.738 -2.394 -5.017 1.00 93.00 98 PRO A CA 1
ATOM 775 C C . PRO A 1 98 ? 3.206 -1.065 -4.394 1.00 93.00 98 PRO A C 1
ATOM 777 O O . PRO A 1 98 ? 2.447 -0.386 -3.716 1.00 93.00 98 PRO A O 1
ATOM 780 N N . TRP A 1 99 ? 4.473 -0.688 -4.570 1.00 93.31 99 TRP A N 1
ATOM 781 C CA . TRP A 1 99 ? 5.071 0.499 -3.977 1.00 93.31 99 TRP A CA 1
ATOM 782 C C . TRP A 1 99 ? 4.905 1.697 -4.892 1.00 93.31 99 TRP A C 1
ATOM 784 O O . TRP A 1 99 ? 5.232 1.661 -6.084 1.00 93.31 99 TRP A O 1
ATOM 794 N N . GLY A 1 100 ? 4.453 2.791 -4.305 1.00 93.25 100 GLY A N 1
ATOM 795 C CA . GLY A 1 100 ? 4.444 4.075 -4.968 1.00 93.25 100 GLY A CA 1
ATOM 796 C C . GLY A 1 100 ? 5.262 5.103 -4.221 1.00 93.25 100 GLY A C 1
ATOM 797 O O . GLY A 1 100 ? 5.371 5.052 -2.999 1.00 93.25 100 GLY A O 1
ATOM 798 N N . LEU A 1 101 ? 5.779 6.072 -4.950 1.00 91.50 101 LEU A N 1
ATOM 799 C CA . LEU A 1 101 ? 6.512 7.174 -4.362 1.00 91.50 101 LEU A CA 1
ATOM 800 C C . LEU A 1 101 ? 5.589 8.365 -4.099 1.00 91.50 101 LEU A C 1
ATOM 802 O O . LEU A 1 101 ? 4.776 8.711 -4.954 1.00 91.50 101 LEU A O 1
ATOM 806 N N . ALA A 1 102 ? 5.712 8.990 -2.927 1.00 87.38 102 ALA A N 1
ATOM 807 C CA . ALA A 1 102 ? 4.888 10.116 -2.474 1.00 87.38 102 ALA A CA 1
ATOM 808 C C . ALA A 1 102 ? 5.239 11.439 -3.185 1.00 87.38 102 ALA A C 1
ATOM 810 O O . ALA A 1 102 ? 5.557 12.434 -2.540 1.00 87.38 102 ALA A O 1
ATOM 811 N N . ASN A 1 103 ? 5.253 11.439 -4.518 1.00 82.44 103 ASN A N 1
ATOM 812 C CA . ASN A 1 103 ? 5.604 12.591 -5.349 1.00 82.44 103 ASN A CA 1
ATOM 813 C C . ASN A 1 103 ? 4.478 13.022 -6.297 1.00 82.44 103 ASN A C 1
ATOM 815 O O . ASN A 1 103 ? 4.736 13.749 -7.253 1.00 82.44 103 ASN A O 1
ATOM 819 N N . HIS A 1 104 ? 3.248 12.556 -6.053 1.00 82.50 104 HIS A N 1
ATOM 820 C CA . HIS A 1 104 ? 2.097 12.965 -6.855 1.00 82.50 104 HIS A CA 1
ATOM 821 C C . HIS A 1 104 ? 1.592 14.356 -6.470 1.00 82.50 104 HIS A C 1
ATOM 823 O O . HIS A 1 104 ? 1.345 15.190 -7.338 1.00 82.50 104 HIS A O 1
ATOM 829 N N . ASP A 1 105 ? 1.447 14.591 -5.164 1.00 81.69 105 ASP A N 1
ATOM 830 C CA . ASP A 1 105 ? 0.909 15.833 -4.620 1.00 81.69 105 ASP A CA 1
ATOM 831 C C . ASP A 1 105 ? 2.055 16.723 -4.106 1.00 81.69 105 ASP A C 1
ATOM 833 O O . ASP A 1 105 ? 2.977 16.213 -3.469 1.00 81.69 105 ASP A O 1
ATOM 837 N N . PRO A 1 106 ? 1.995 18.056 -4.299 1.00 80.12 106 PRO A N 1
ATOM 838 C CA . PRO A 1 106 ? 3.010 18.984 -3.792 1.00 80.12 106 PRO A CA 1
ATOM 839 C C . PRO A 1 106 ? 2.891 19.261 -2.279 1.00 80.12 106 PRO A C 1
ATOM 841 O O . PRO A 1 106 ? 3.602 20.117 -1.757 1.00 80.12 106 PRO A O 1
ATOM 844 N N . ASP A 1 107 ? 1.968 18.596 -1.573 1.00 82.00 107 ASP A N 1
ATOM 845 C CA . ASP A 1 107 ? 1.792 18.736 -0.125 1.00 82.00 107 ASP A CA 1
ATOM 846 C C . ASP A 1 107 ? 2.671 17.731 0.631 1.00 82.00 107 ASP A C 1
ATOM 848 O O . ASP A 1 107 ? 2.313 16.560 0.784 1.00 82.00 107 ASP A O 1
ATOM 852 N N . TYR A 1 108 ? 3.795 18.238 1.134 1.00 84.06 108 TYR A N 1
ATOM 853 C CA . TYR A 1 108 ? 4.786 17.503 1.924 1.00 84.06 108 TYR A CA 1
ATOM 854 C C . TYR A 1 108 ? 4.523 17.556 3.439 1.00 84.06 108 TYR A C 1
ATOM 856 O O . TYR A 1 108 ? 5.396 17.245 4.243 1.00 84.06 108 TYR A O 1
ATOM 864 N N . THR A 1 109 ? 3.328 17.967 3.874 1.00 89.81 109 THR A N 1
ATOM 865 C CA . THR A 1 109 ? 2.951 17.875 5.291 1.00 89.81 109 THR A CA 1
ATOM 866 C C . THR A 1 109 ? 2.620 16.433 5.680 1.00 89.81 109 THR A C 1
ATOM 868 O O . THR A 1 109 ? 2.194 15.628 4.850 1.00 89.81 109 THR A O 1
ATOM 871 N N . VAL A 1 110 ? 2.704 16.100 6.972 1.00 92.44 110 VAL A N 1
ATOM 872 C CA . VAL A 1 110 ? 2.270 14.785 7.487 1.00 92.44 110 VAL A CA 1
ATOM 873 C C . VAL A 1 110 ? 0.805 14.486 7.139 1.00 92.44 110 VAL A C 1
ATOM 875 O O . VAL A 1 110 ? 0.467 13.354 6.783 1.00 92.44 110 VAL A O 1
ATOM 878 N N . ALA A 1 111 ? -0.058 15.506 7.152 1.00 94.06 111 ALA A N 1
ATOM 879 C CA . ALA A 1 111 ? -1.432 15.390 6.674 1.00 94.06 111 ALA A CA 1
ATOM 880 C C . ALA A 1 111 ? -1.482 15.068 5.169 1.00 94.06 111 ALA A C 1
ATOM 882 O O . ALA A 1 111 ? -2.236 14.187 4.762 1.00 94.06 111 ALA A O 1
ATOM 883 N N . GLY A 1 112 ? -0.659 15.728 4.348 1.00 92.69 112 GLY A N 1
ATOM 884 C CA . GLY A 1 112 ? -0.467 15.421 2.928 1.00 92.69 112 GLY A CA 1
ATOM 885 C C . GLY A 1 112 ? -0.091 13.960 2.688 1.00 92.69 112 GLY A C 1
ATOM 886 O O . GLY A 1 112 ? -0.790 13.258 1.955 1.00 92.69 112 GLY A O 1
ATOM 887 N N . HIS A 1 113 ? 0.924 13.454 3.391 1.00 93.12 113 HIS A N 1
ATOM 888 C CA . HIS A 1 113 ? 1.317 12.043 3.331 1.00 93.12 113 HIS A CA 1
ATOM 889 C C . HIS A 1 113 ? 0.186 11.098 3.763 1.00 93.12 113 HIS A C 1
ATOM 891 O O . HIS A 1 113 ? -0.025 10.066 3.128 1.00 93.12 113 HIS A O 1
ATOM 897 N N . ALA A 1 114 ? -0.592 11.446 4.792 1.00 95.44 114 ALA A N 1
ATOM 898 C CA . ALA A 1 114 ? -1.742 10.647 5.220 1.00 95.44 114 ALA A CA 1
ATOM 899 C C . ALA A 1 114 ? -2.857 10.605 4.160 1.00 95.44 114 ALA A C 1
ATOM 901 O O . ALA A 1 114 ? -3.490 9.565 3.955 1.00 95.44 114 ALA A O 1
ATOM 902 N N . ARG A 1 115 ? -3.094 11.714 3.443 1.00 95.50 115 ARG A N 1
ATOM 903 C CA . ARG A 1 115 ? -4.006 11.730 2.287 1.00 95.50 115 ARG A CA 1
ATOM 904 C C . ARG A 1 115 ? -3.473 10.857 1.153 1.00 95.50 115 ARG A C 1
ATOM 906 O O . ARG A 1 115 ? -4.235 10.047 0.627 1.00 95.50 115 ARG A O 1
ATOM 913 N N . GLN A 1 116 ? -2.184 10.960 0.824 1.00 94.56 116 GLN A N 1
ATOM 914 C CA . GLN A 1 116 ? -1.554 10.134 -0.210 1.00 94.56 116 GLN A CA 1
ATOM 915 C C . GLN A 1 116 ? -1.620 8.641 0.142 1.00 94.56 116 GLN A C 1
ATOM 917 O O . GLN A 1 116 ? -2.023 7.847 -0.701 1.00 94.56 116 GLN A O 1
ATOM 922 N N . ALA A 1 117 ? -1.344 8.248 1.392 1.00 95.94 117 ALA A N 1
ATOM 923 C CA . ALA A 1 117 ? -1.468 6.860 1.848 1.00 95.94 117 ALA A CA 1
ATOM 924 C C . ALA A 1 117 ? -2.878 6.299 1.600 1.00 95.94 117 ALA A C 1
ATOM 926 O O . ALA A 1 117 ? -3.030 5.208 1.051 1.00 95.94 117 ALA A O 1
ATOM 927 N N . ARG A 1 118 ? -3.926 7.075 1.913 1.00 96.88 118 ARG A N 1
ATOM 928 C CA . ARG A 1 118 ? -5.313 6.691 1.606 1.00 96.88 118 ARG A CA 1
ATOM 929 C C . ARG A 1 118 ? -5.548 6.539 0.111 1.00 96.88 118 ARG A C 1
ATOM 931 O O . ARG A 1 118 ? -6.149 5.552 -0.299 1.00 96.88 118 ARG A O 1
ATOM 938 N N . ARG A 1 119 ? -5.080 7.487 -0.699 1.00 96.19 119 ARG A N 1
ATOM 939 C CA . ARG A 1 119 ? -5.239 7.426 -2.157 1.00 96.19 119 ARG A CA 1
ATOM 940 C C . ARG A 1 119 ? -4.480 6.261 -2.774 1.00 96.19 119 ARG A C 1
ATOM 942 O O . ARG A 1 119 ? -4.969 5.671 -3.723 1.00 96.19 119 ARG A O 1
ATOM 949 N N . PHE A 1 120 ? -3.337 5.883 -2.220 1.00 96.62 120 PHE A N 1
ATOM 950 C CA . PHE A 1 120 ? -2.585 4.716 -2.668 1.00 96.62 120 PHE A CA 1
ATOM 951 C C . PHE A 1 120 ? -3.340 3.427 -2.383 1.00 96.62 120 PHE A C 1
ATOM 953 O O . PHE A 1 120 ? -3.454 2.577 -3.265 1.00 96.62 120 PHE A O 1
ATOM 960 N N . LEU A 1 121 ? -3.921 3.315 -1.187 1.00 97.94 121 LEU A N 1
ATOM 961 C CA . LEU A 1 121 ? -4.725 2.159 -0.812 1.00 97.94 121 LEU A CA 1
ATOM 962 C C . LEU A 1 121 ? -5.934 1.984 -1.735 1.00 97.94 121 LEU A C 1
ATOM 964 O O . LEU A 1 121 ? -6.260 0.845 -2.049 1.00 97.94 121 LEU A O 1
ATOM 968 N N . ASP A 1 122 ? -6.542 3.060 -2.256 1.00 97.44 122 ASP A N 1
ATOM 969 C CA . ASP A 1 122 ? -7.613 2.958 -3.268 1.00 97.44 122 ASP A CA 1
ATOM 970 C C . ASP A 1 122 ? -7.187 2.143 -4.509 1.00 97.44 122 ASP A C 1
ATOM 972 O O . ASP A 1 122 ? -8.028 1.488 -5.119 1.00 97.44 122 ASP A O 1
ATOM 976 N N . TYR A 1 123 ? -5.890 2.120 -4.837 1.00 96.88 123 TYR A N 1
ATOM 977 C CA . TYR A 1 123 ? -5.298 1.348 -5.938 1.00 96.88 123 TYR A CA 1
ATOM 978 C C . TYR A 1 123 ? -4.481 0.142 -5.450 1.00 96.88 123 TYR A C 1
ATOM 980 O O . TYR A 1 123 ? -3.584 -0.312 -6.157 1.00 96.88 123 TYR A O 1
ATOM 988 N N . ALA A 1 124 ? -4.753 -0.360 -4.240 1.00 96.50 124 ALA A N 1
ATOM 989 C CA . ALA A 1 124 ? -4.008 -1.448 -3.600 1.00 96.50 124 ALA A CA 1
ATOM 990 C C . ALA A 1 124 ? -2.484 -1.202 -3.556 1.00 96.50 124 ALA A C 1
ATOM 992 O O . ALA A 1 124 ? -1.683 -2.118 -3.725 1.00 96.50 124 ALA A O 1
ATOM 993 N N . GLY A 1 125 ? -2.088 0.061 -3.385 1.00 95.94 125 GLY A N 1
ATOM 994 C CA . GLY A 1 125 ? -0.702 0.498 -3.285 1.00 95.94 125 GLY A CA 1
ATOM 995 C C . GLY A 1 125 ? -0.268 0.784 -1.850 1.00 95.94 125 GLY A C 1
ATOM 996 O O . GLY A 1 125 ? -1.076 1.117 -0.983 1.00 95.94 125 GLY A O 1
ATOM 997 N N . VAL A 1 126 ? 1.039 0.717 -1.625 1.00 96.00 126 VAL A N 1
ATOM 998 C CA . VAL A 1 126 ? 1.716 1.036 -0.368 1.00 96.00 126 VAL A CA 1
ATOM 999 C C . VAL A 1 126 ? 2.575 2.277 -0.587 1.00 96.00 126 VAL A C 1
ATOM 1001 O O . VAL A 1 126 ? 3.354 2.356 -1.541 1.00 96.00 126 VAL A O 1
ATOM 1004 N N . LEU A 1 127 ? 2.397 3.275 0.276 1.00 94.56 127 LEU A N 1
ATOM 1005 C CA . LEU A 1 127 ? 3.128 4.535 0.205 1.00 94.56 127 LEU A CA 1
ATOM 1006 C C . LEU A 1 127 ? 4.593 4.330 0.599 1.00 94.56 127 LEU A C 1
ATOM 1008 O O . LEU A 1 127 ? 4.883 3.764 1.652 1.00 94.56 127 LEU A O 1
ATOM 1012 N N . THR A 1 128 ? 5.513 4.858 -0.201 1.00 90.56 128 THR A N 1
ATOM 1013 C CA . THR A 1 128 ? 6.859 5.210 0.244 1.00 90.56 128 THR A CA 1
ATOM 1014 C C . THR A 1 128 ? 7.078 6.706 0.042 1.00 90.56 128 THR A C 1
ATOM 1016 O O . THR A 1 128 ? 6.851 7.241 -1.041 1.00 90.56 128 THR A O 1
ATOM 1019 N N . SER A 1 129 ? 7.451 7.410 1.103 1.00 84.56 129 SER A N 1
ATOM 1020 C CA . SER A 1 129 ? 7.693 8.853 1.076 1.00 84.56 129 SER A CA 1
ATOM 1021 C C . SER A 1 129 ? 9.169 9.180 0.946 1.00 84.56 129 SER A C 1
ATOM 1023 O O . SER A 1 129 ? 10.017 8.461 1.477 1.00 84.56 129 SER A O 1
ATOM 1025 N N . TYR A 1 130 ? 9.453 10.321 0.321 1.00 78.38 130 TYR A N 1
ATOM 1026 C CA . TYR A 1 130 ? 10.699 11.033 0.562 1.00 78.38 130 TYR A CA 1
ATOM 1027 C C . TYR A 1 130 ? 10.667 11.641 1.961 1.00 78.38 130 TYR A C 1
ATOM 1029 O O . TYR A 1 130 ? 9.635 12.158 2.381 1.00 78.38 130 TYR A O 1
ATOM 1037 N N . VAL A 1 131 ? 11.794 11.561 2.660 1.00 76.25 131 VAL A N 1
ATOM 1038 C CA . VAL A 1 131 ? 12.037 12.334 3.874 1.00 76.25 131 VAL A CA 1
ATOM 1039 C C . VAL A 1 131 ? 13.364 13.038 3.666 1.00 76.25 131 VAL A C 1
ATOM 1041 O O . VAL A 1 131 ? 14.399 12.389 3.493 1.00 76.25 131 VAL A O 1
ATOM 1044 N N . TRP A 1 132 ? 13.327 14.359 3.637 1.00 79.44 132 TRP A N 1
ATOM 1045 C CA . TRP A 1 132 ? 14.499 15.209 3.537 1.00 79.44 132 TRP A CA 1
ATOM 1046 C C . TRP A 1 132 ? 14.895 15.711 4.924 1.00 79.44 132 TRP A C 1
ATOM 1048 O O . TRP A 1 132 ? 14.030 15.960 5.761 1.00 79.44 132 TRP A O 1
ATOM 1058 N N . PRO A 1 133 ? 16.194 15.946 5.182 1.00 79.69 133 PRO A N 1
ATOM 1059 C CA . PRO A 1 133 ? 16.634 16.549 6.442 1.00 79.69 133 PRO A CA 1
ATOM 1060 C C . PRO A 1 133 ? 15.997 17.915 6.740 1.00 79.69 133 PRO A C 1
ATOM 1062 O O . PRO A 1 133 ? 15.973 18.343 7.888 1.00 79.69 133 PRO A O 1
ATOM 1065 N N . SER A 1 134 ? 15.516 18.611 5.706 1.00 80.50 134 SER A N 1
ATOM 1066 C CA . SER A 1 134 ? 14.833 19.901 5.804 1.00 80.50 134 SER A CA 1
ATOM 1067 C C . SER A 1 134 ? 13.335 19.800 6.091 1.00 80.50 134 SER A C 1
ATOM 1069 O O . SER A 1 134 ? 12.696 20.839 6.256 1.00 80.50 134 SER A O 1
ATOM 1071 N N . ASP A 1 135 ? 12.757 18.597 6.099 1.00 79.69 135 ASP A N 1
ATOM 1072 C CA . ASP A 1 135 ? 11.323 18.445 6.311 1.00 79.69 135 ASP A CA 1
ATOM 1073 C C . ASP A 1 135 ? 10.967 18.804 7.761 1.00 79.69 135 ASP A C 1
ATOM 1075 O O . ASP A 1 135 ? 11.626 18.346 8.699 1.00 79.69 135 ASP A O 1
ATOM 1079 N N . PRO A 1 136 ? 9.925 19.626 7.974 1.00 77.19 136 PRO A N 1
ATOM 1080 C CA . PRO A 1 136 ? 9.592 20.134 9.301 1.00 77.19 136 PRO A CA 1
ATOM 1081 C C . PRO A 1 136 ? 9.058 19.042 10.237 1.00 77.19 136 PRO A C 1
ATOM 1083 O O . PRO A 1 136 ? 9.145 19.181 11.456 1.00 77.19 136 PRO A O 1
ATOM 1086 N N . GLU A 1 137 ? 8.484 17.973 9.683 1.00 84.88 137 GLU A N 1
ATOM 1087 C CA . GLU A 1 137 ? 7.921 16.852 10.430 1.00 84.88 137 GLU A CA 1
ATOM 1088 C C . GLU A 1 137 ? 7.969 15.572 9.582 1.00 84.88 137 GLU A C 1
ATOM 1090 O O . GLU A 1 137 ? 7.720 15.606 8.378 1.00 84.88 137 GLU A O 1
ATOM 1095 N N . VAL A 1 138 ? 8.258 14.432 10.218 1.00 83.25 138 VAL A N 1
ATOM 1096 C CA . VAL A 1 138 ? 8.334 13.119 9.559 1.00 83.25 138 VAL A CA 1
ATOM 1097 C C . VAL A 1 138 ? 7.068 12.305 9.860 1.00 83.25 138 VAL A C 1
ATOM 1099 O O . VAL A 1 138 ? 6.712 12.165 11.034 1.00 83.25 138 VAL A O 1
ATOM 1102 N N . PRO A 1 139 ? 6.397 11.710 8.853 1.00 84.25 139 PRO A N 1
ATOM 1103 C CA . PRO A 1 139 ? 5.220 10.874 9.080 1.00 84.25 139 PRO A CA 1
ATOM 1104 C C . PRO A 1 139 ? 5.533 9.635 9.938 1.00 84.25 139 PRO A C 1
ATO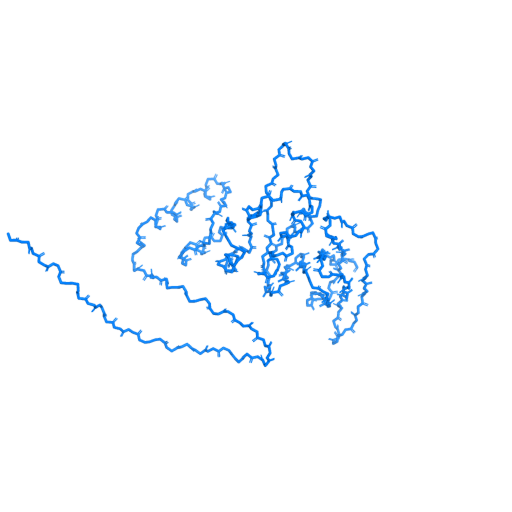M 1106 O O . PRO A 1 139 ? 6.172 8.684 9.487 1.00 84.25 139 PRO A O 1
ATOM 1109 N N . THR A 1 140 ? 5.028 9.600 11.172 1.00 89.00 140 THR A N 1
ATOM 1110 C CA . THR A 1 140 ? 5.303 8.508 12.128 1.00 89.00 140 THR A CA 1
ATOM 1111 C C . THR A 1 140 ? 4.593 7.197 11.792 1.00 89.00 140 THR A C 1
ATOM 1113 O O . THR A 1 140 ? 4.994 6.138 12.271 1.00 89.00 140 THR A O 1
ATOM 1116 N N . PHE A 1 141 ? 3.562 7.235 10.944 1.00 94.12 141 PHE A N 1
ATOM 1117 C CA . PHE A 1 141 ? 2.838 6.038 10.517 1.00 94.12 141 PHE A CA 1
ATOM 1118 C C . PHE A 1 141 ? 3.561 5.248 9.423 1.00 94.12 141 PHE A C 1
ATOM 1120 O O . PHE A 1 141 ? 3.271 4.070 9.237 1.00 94.12 141 PHE A O 1
ATOM 1127 N N . GLN A 1 142 ? 4.479 5.865 8.671 1.00 92.25 142 GLN A N 1
ATOM 1128 C CA . GLN A 1 142 ? 5.093 5.206 7.518 1.00 92.25 142 GLN A CA 1
ATOM 1129 C C . GLN A 1 142 ? 5.920 3.971 7.916 1.00 92.25 142 GLN A C 1
ATOM 1131 O O . GLN A 1 142 ? 5.743 2.937 7.271 1.00 92.25 142 GLN A O 1
ATOM 1136 N N . PRO A 1 143 ? 6.736 3.991 8.991 1.00 93.06 143 PRO A N 1
ATOM 1137 C CA . PRO A 1 143 ? 7.395 2.780 9.482 1.00 93.06 143 PRO A CA 1
ATOM 1138 C C . PRO A 1 143 ? 6.421 1.656 9.858 1.00 93.06 143 PRO A C 1
ATOM 1140 O O . PRO A 1 143 ? 6.766 0.491 9.711 1.00 93.06 143 PRO A O 1
ATOM 1143 N N . LEU A 1 144 ? 5.193 1.973 10.290 1.00 96.00 144 LEU A N 1
ATOM 1144 C CA . LEU A 1 144 ? 4.192 0.955 10.633 1.00 96.00 144 LEU A CA 1
ATOM 1145 C C . LEU A 1 144 ? 3.690 0.192 9.400 1.00 96.00 144 LEU A C 1
ATOM 1147 O O . LEU A 1 144 ? 3.254 -0.947 9.536 1.00 96.00 144 LEU A O 1
ATOM 1151 N N . MET A 1 145 ? 3.775 0.780 8.201 1.00 96.69 145 MET A N 1
ATOM 1152 C CA . MET A 1 145 ? 3.339 0.147 6.948 1.00 96.69 145 MET A CA 1
ATOM 1153 C C . MET A 1 145 ? 4.301 -0.952 6.460 1.00 96.69 145 MET A C 1
ATOM 1155 O O . MET A 1 145 ? 3.950 -1.686 5.539 1.00 96.69 145 MET A O 1
ATOM 1159 N N . TYR A 1 146 ? 5.487 -1.078 7.071 1.00 95.50 146 TYR A N 1
ATOM 1160 C CA . TYR A 1 146 ? 6.557 -1.988 6.653 1.00 95.50 146 TYR A CA 1
ATOM 1161 C C . TYR A 1 146 ? 7.141 -2.796 7.827 1.00 95.50 146 TYR A C 1
ATOM 1163 O O . TYR A 1 146 ? 7.089 -2.336 8.969 1.00 95.50 146 TYR A O 1
ATOM 1171 N N . PRO A 1 147 ? 7.750 -3.973 7.570 1.00 94.81 147 PRO A N 1
ATOM 1172 C CA . PRO A 1 147 ? 7.763 -4.700 6.293 1.00 94.81 147 PRO A CA 1
ATOM 1173 C C . PRO A 1 147 ? 6.375 -5.207 5.885 1.00 94.81 147 PRO A C 1
ATOM 1175 O O . PRO A 1 147 ? 5.503 -5.408 6.722 1.00 94.81 147 PRO A O 1
ATOM 1178 N N . ILE A 1 148 ? 6.152 -5.402 4.592 1.00 95.88 148 ILE A N 1
ATOM 1179 C CA . ILE A 1 148 ? 4.937 -6.051 4.105 1.00 95.88 148 ILE A CA 1
ATOM 1180 C C . ILE A 1 148 ? 5.273 -6.916 2.898 1.00 95.88 148 ILE A C 1
ATOM 1182 O O . ILE A 1 148 ? 5.871 -6.433 1.935 1.00 95.88 148 ILE A O 1
ATOM 1186 N N . THR A 1 149 ? 4.851 -8.171 2.962 1.00 95.50 149 THR A N 1
ATOM 1187 C CA . THR A 1 149 ? 4.919 -9.172 1.903 1.00 95.50 149 THR A CA 1
ATOM 1188 C C . THR A 1 149 ? 3.499 -9.382 1.382 1.00 95.50 149 THR A C 1
ATOM 1190 O O . THR A 1 149 ? 2.730 -10.105 2.016 1.00 95.50 149 THR A O 1
ATOM 1193 N N . PRO A 1 150 ? 3.082 -8.695 0.299 1.00 95.38 150 PRO A N 1
ATOM 1194 C CA . PRO A 1 150 ? 1.698 -8.736 -0.164 1.00 95.38 150 PRO A CA 1
ATOM 1195 C C . PRO A 1 150 ? 1.294 -10.137 -0.628 1.00 95.38 150 PRO A C 1
ATOM 1197 O O . PRO A 1 150 ? 1.985 -10.746 -1.439 1.00 95.38 150 PRO A O 1
ATOM 1200 N N . VAL A 1 151 ? 0.138 -10.603 -0.161 1.00 96.12 151 VAL A N 1
ATOM 1201 C CA . VAL A 1 151 ? -0.488 -11.870 -0.574 1.00 96.12 151 VAL A CA 1
ATOM 1202 C C . VAL A 1 151 ? -1.838 -11.650 -1.256 1.00 96.12 151 VAL A C 1
ATOM 1204 O O . VAL A 1 151 ? -2.290 -12.498 -2.019 1.00 96.12 151 VAL A O 1
ATOM 1207 N N . GLU A 1 152 ? -2.485 -10.505 -1.018 1.00 96.25 152 GLU A N 1
ATOM 1208 C CA . GLU A 1 152 ? -3.748 -10.153 -1.659 1.00 96.25 152 GLU A CA 1
ATOM 1209 C C . GLU A 1 152 ? -3.880 -8.633 -1.826 1.00 96.25 152 GLU A C 1
ATOM 1211 O O . GLU A 1 152 ? -3.566 -7.853 -0.922 1.00 96.25 152 GLU A O 1
ATOM 1216 N N . LEU A 1 153 ? -4.359 -8.214 -2.999 1.00 96.62 153 LEU A N 1
ATOM 1217 C CA . LEU A 1 153 ? -4.550 -6.815 -3.373 1.00 96.62 153 LEU A CA 1
ATOM 1218 C C . LEU A 1 153 ? -6.031 -6.558 -3.653 1.00 96.62 153 LEU A C 1
ATOM 1220 O O . LEU A 1 153 ? -6.639 -7.244 -4.475 1.00 96.62 153 LEU A O 1
ATOM 1224 N N . ARG A 1 154 ? -6.613 -5.549 -3.000 1.00 96.00 154 ARG A N 1
ATOM 1225 C CA . ARG A 1 154 ? -7.986 -5.089 -3.250 1.00 96.00 154 ARG A CA 1
ATOM 1226 C C . ARG A 1 154 ? -8.041 -3.568 -3.247 1.00 96.00 154 ARG A C 1
ATOM 1228 O O . ARG A 1 154 ? -7.269 -2.906 -2.561 1.00 96.00 154 ARG A O 1
ATOM 1235 N N . ALA A 1 155 ? -8.992 -2.987 -3.970 1.00 96.38 155 ALA A N 1
ATOM 1236 C CA . ALA A 1 155 ? -9.231 -1.552 -3.856 1.00 96.38 155 ALA A CA 1
ATOM 1237 C C . ALA A 1 155 ? -9.548 -1.194 -2.391 1.00 96.38 155 ALA A C 1
ATOM 1239 O O . ALA A 1 155 ? -10.504 -1.694 -1.797 1.00 96.38 155 ALA A O 1
ATOM 1240 N N . GLY A 1 156 ? -8.712 -0.346 -1.802 1.00 97.81 156 GLY A N 1
ATOM 1241 C CA . GLY A 1 156 ? -8.768 0.054 -0.402 1.00 97.81 156 GLY A CA 1
ATOM 1242 C C . GLY A 1 156 ? -8.077 -0.884 0.591 1.00 97.81 156 GLY A C 1
ATOM 1243 O O . GLY A 1 156 ? -8.198 -0.648 1.797 1.00 97.81 156 GLY A O 1
ATOM 1244 N N . MET A 1 157 ? -7.380 -1.938 0.146 1.00 98.19 157 MET A N 1
ATOM 1245 C CA . MET A 1 157 ? -6.695 -2.874 1.041 1.00 98.19 157 MET A CA 1
ATOM 1246 C C . MET A 1 157 ? -5.490 -3.590 0.404 1.00 98.19 157 MET A C 1
ATOM 1248 O O . MET A 1 157 ? -5.528 -4.039 -0.739 1.00 98.19 157 MET A O 1
ATOM 1252 N N . VAL A 1 158 ? -4.425 -3.736 1.189 1.00 98.38 158 VAL A N 1
ATOM 1253 C CA . VAL A 1 158 ? -3.298 -4.628 0.905 1.00 98.38 158 VAL A CA 1
ATOM 1254 C C . VAL A 1 158 ? -3.163 -5.576 2.089 1.00 98.38 158 VAL A C 1
ATOM 1256 O O . VAL A 1 158 ? -2.866 -5.137 3.201 1.00 98.38 158 VAL A O 1
ATOM 1259 N N . LEU A 1 159 ? -3.399 -6.863 1.856 1.00 98.19 159 LEU A N 1
ATOM 1260 C CA . LEU A 1 159 ? -3.133 -7.923 2.820 1.00 98.19 159 LEU A CA 1
ATOM 1261 C C . LEU A 1 159 ? -1.737 -8.456 2.530 1.00 98.19 159 LEU A C 1
ATOM 1263 O O . LEU A 1 159 ? -1.454 -8.904 1.418 1.00 98.19 159 LEU A O 1
ATOM 1267 N N . GLY A 1 160 ? -0.878 -8.415 3.535 1.00 97.62 160 GLY A N 1
ATOM 1268 C CA . GLY A 1 160 ? 0.403 -9.093 3.535 1.00 97.62 160 GLY A CA 1
ATOM 1269 C C . GLY A 1 160 ? 0.520 -10.105 4.664 1.00 97.62 160 GLY A C 1
ATOM 1270 O O . GLY A 1 160 ? -0.349 -10.212 5.533 1.00 97.62 160 GLY A O 1
ATOM 1271 N N . GLU A 1 161 ? 1.617 -10.852 4.657 1.00 97.25 161 GLU A N 1
ATOM 1272 C CA . GLU A 1 161 ? 1.900 -11.863 5.677 1.00 97.25 161 GLU A CA 1
ATOM 1273 C C . GLU A 1 161 ? 2.024 -11.252 7.076 1.00 97.25 161 GLU A C 1
ATOM 1275 O O . GLU A 1 161 ? 1.587 -11.851 8.056 1.00 97.25 161 GLU A O 1
ATOM 1280 N N . GLU A 1 162 ? 2.575 -10.046 7.166 1.00 97.94 162 GLU A N 1
ATOM 1281 C CA . GLU A 1 162 ? 2.898 -9.358 8.412 1.00 97.94 162 GLU A CA 1
ATOM 1282 C C . GLU A 1 162 ? 1.877 -8.275 8.761 1.00 97.94 162 GLU A C 1
ATOM 1284 O O . GLU A 1 162 ? 1.776 -7.878 9.922 1.00 97.94 162 GLU A O 1
ATOM 1289 N N . ARG A 1 163 ? 1.171 -7.720 7.765 1.00 98.38 163 ARG A N 1
ATOM 1290 C CA . ARG A 1 163 ? 0.338 -6.520 7.938 1.00 98.38 163 ARG A CA 1
ATOM 1291 C C . ARG A 1 163 ? -0.891 -6.522 7.045 1.00 98.38 163 ARG A C 1
ATOM 1293 O O . ARG A 1 163 ? -0.835 -6.982 5.911 1.00 98.38 163 ARG A O 1
ATOM 1300 N N . ILE A 1 164 ? -1.967 -5.907 7.523 1.00 98.62 164 ILE A N 1
ATOM 1301 C CA . ILE A 1 164 ? -3.097 -5.486 6.685 1.00 98.62 164 ILE A CA 1
ATOM 1302 C C . ILE A 1 164 ? -3.123 -3.967 6.675 1.00 98.62 164 ILE A C 1
ATOM 1304 O O . ILE A 1 164 ? -3.221 -3.338 7.728 1.00 98.62 164 ILE A O 1
ATOM 1308 N N . LEU A 1 165 ? -3.056 -3.374 5.489 1.00 98.75 165 LEU A N 1
ATOM 1309 C CA . LEU A 1 165 ? -3.204 -1.937 5.290 1.00 98.75 165 LEU A CA 1
ATOM 1310 C C . LEU A 1 165 ? -4.563 -1.690 4.650 1.00 98.75 165 LEU A C 1
ATOM 1312 O O . LEU A 1 165 ? -4.879 -2.319 3.644 1.00 98.75 165 LEU A O 1
ATOM 1316 N N . THR A 1 166 ? -5.382 -0.793 5.193 1.00 98.81 166 THR A N 1
ATOM 1317 C CA . THR A 1 166 ? -6.700 -0.516 4.608 1.00 98.81 166 THR A CA 1
ATOM 1318 C C . THR A 1 166 ? -7.184 0.898 4.879 1.00 98.81 166 THR A C 1
ATOM 1320 O O . THR A 1 166 ? -6.941 1.455 5.939 1.00 98.81 166 THR A O 1
ATOM 1323 N N . ASN A 1 167 ? -7.897 1.492 3.927 1.00 98.69 167 ASN A N 1
ATOM 1324 C CA . ASN A 1 167 ? -8.567 2.787 4.082 1.00 98.69 167 ASN A CA 1
ATOM 1325 C C . ASN A 1 167 ? -10.100 2.635 4.135 1.00 98.69 167 ASN A C 1
ATOM 1327 O O . ASN A 1 167 ? -10.841 3.568 3.815 1.00 98.69 167 ASN A O 1
ATOM 1331 N N . ARG A 1 168 ? -10.588 1.436 4.473 1.00 98.50 168 ARG A N 1
ATOM 1332 C CA . ARG A 1 168 ? -12.011 1.118 4.600 1.00 98.50 168 ARG A CA 1
ATOM 1333 C C . ARG A 1 168 ? -12.296 0.592 6.000 1.00 98.50 168 ARG A C 1
ATOM 1335 O O . ARG A 1 168 ? -11.468 -0.075 6.606 1.00 98.50 168 ARG A O 1
ATOM 1342 N N . SER A 1 169 ? -13.479 0.908 6.517 1.00 98.62 169 SER A N 1
ATOM 1343 C CA . SER A 1 169 ? -14.016 0.170 7.662 1.00 98.62 169 SER A CA 1
ATOM 1344 C C . SER A 1 169 ? -14.398 -1.238 7.211 1.00 98.62 169 SER A C 1
ATOM 1346 O O . SER A 1 169 ? -14.891 -1.412 6.097 1.00 98.62 169 SER A O 1
ATOM 1348 N N . GLY A 1 170 ? -14.233 -2.230 8.079 1.00 97.88 170 GLY A N 1
ATOM 1349 C CA . GLY A 1 170 ? -14.476 -3.621 7.710 1.00 97.88 170 GLY A CA 1
ATOM 1350 C C . GLY A 1 170 ? -14.019 -4.608 8.772 1.00 97.88 170 GLY A C 1
ATOM 1351 O O . GLY A 1 170 ? -13.693 -4.222 9.893 1.00 97.88 170 GLY A O 1
ATOM 1352 N N . ARG A 1 171 ? -14.016 -5.891 8.411 1.00 97.94 171 ARG A N 1
ATOM 1353 C CA . ARG A 1 171 ? -13.487 -6.985 9.230 1.00 97.94 171 ARG A CA 1
ATOM 1354 C C . ARG A 1 171 ? -12.287 -7.578 8.517 1.00 97.94 171 ARG A C 1
ATOM 1356 O O . ARG A 1 171 ? -12.380 -7.917 7.341 1.00 97.94 171 ARG A O 1
ATOM 1363 N N . TYR A 1 172 ? -11.182 -7.688 9.235 1.00 97.69 172 TYR A N 1
ATOM 1364 C CA . TYR A 1 172 ? -9.891 -8.062 8.674 1.00 97.69 172 TYR A CA 1
ATOM 1365 C C . TYR A 1 172 ? -9.232 -9.123 9.544 1.00 97.69 172 TYR A C 1
ATOM 1367 O O . TYR A 1 172 ? -9.442 -9.158 10.753 1.00 97.69 172 TYR A O 1
ATOM 1375 N N . GLY A 1 173 ? -8.430 -9.986 8.943 1.00 96.44 173 GLY A N 1
ATOM 1376 C CA . GLY A 1 173 ? -7.689 -11.005 9.669 1.00 96.44 173 GLY A CA 1
ATOM 1377 C C . GLY A 1 173 ? -6.940 -11.916 8.714 1.00 96.44 173 GLY A C 1
ATOM 1378 O O . GLY A 1 173 ? -7.088 -11.813 7.495 1.00 96.44 173 GLY A O 1
ATOM 1379 N N . TRP A 1 174 ? -6.150 -12.811 9.291 1.00 95.81 174 TRP A N 1
ATOM 1380 C CA . TRP A 1 174 ? -5.419 -13.832 8.552 1.00 95.81 174 TRP A CA 1
ATOM 1381 C C . TRP A 1 174 ? -6.179 -15.160 8.579 1.00 95.81 174 TRP A C 1
ATOM 1383 O O . TRP A 1 174 ? -6.955 -15.404 9.508 1.00 95.81 174 TRP A O 1
ATOM 1393 N N . PRO A 1 175 ? -5.960 -16.042 7.586 1.00 91.94 175 PRO A N 1
ATOM 1394 C CA . PRO A 1 175 ? -6.610 -17.351 7.539 1.00 91.94 175 PRO A CA 1
ATOM 1395 C C . PRO A 1 175 ? -6.396 -18.210 8.791 1.00 91.94 175 PRO A C 1
ATOM 1397 O O . PRO A 1 175 ? -7.264 -19.004 9.138 1.00 91.94 175 PRO A O 1
ATOM 1400 N N . ASP A 1 176 ? -5.266 -18.035 9.476 1.00 92.38 176 ASP A N 1
ATOM 1401 C CA . ASP A 1 176 ? -4.916 -18.761 10.700 1.00 92.38 176 ASP A CA 1
ATOM 1402 C C . ASP A 1 176 ? -5.516 -18.152 11.980 1.00 92.38 176 ASP A C 1
ATOM 1404 O O . ASP A 1 176 ? -5.334 -18.689 13.070 1.00 92.38 176 ASP A O 1
ATOM 1408 N N . GLY A 1 177 ? -6.241 -17.035 11.867 1.00 92.62 177 GLY A N 1
ATOM 1409 C CA . GLY A 1 177 ? -6.849 -16.357 13.007 1.00 92.62 177 GLY A CA 1
ATOM 1410 C C . GLY A 1 177 ? -5.860 -15.620 13.914 1.00 92.62 177 GLY A C 1
ATOM 1411 O O . GLY A 1 177 ? -6.193 -15.399 15.082 1.00 92.62 177 GLY A O 1
ATOM 1412 N N . SER A 1 178 ? -4.685 -15.237 13.397 1.00 94.38 178 SER A N 1
ATOM 1413 C CA . SER A 1 178 ? -3.694 -14.411 14.106 1.00 94.38 178 SER A CA 1
ATOM 1414 C C . SER A 1 178 ? -4.297 -13.148 14.732 1.00 94.38 178 SER A C 1
ATOM 1416 O O . SER A 1 178 ? -5.238 -12.553 14.193 1.00 94.38 178 SER A O 1
ATOM 1418 N N . GLN A 1 179 ? -3.716 -12.705 15.850 1.00 94.69 179 GLN A N 1
ATOM 1419 C CA . GLN A 1 179 ? -4.041 -11.412 16.454 1.00 94.69 179 GLN A CA 1
ATOM 1420 C C . GLN A 1 179 ? -3.310 -10.267 15.742 1.00 94.69 179 GLN A C 1
ATOM 1422 O O . GLN A 1 179 ? -2.444 -10.492 14.891 1.00 94.69 179 GLN A O 1
ATOM 1427 N N . ALA A 1 180 ? -3.679 -9.027 16.071 1.00 96.81 180 ALA A N 1
ATOM 1428 C CA . ALA A 1 180 ? -2.996 -7.855 15.545 1.00 96.81 180 ALA A CA 1
ATOM 1429 C C . ALA A 1 180 ? -3.047 -6.667 16.496 1.00 96.81 180 ALA A C 1
ATOM 1431 O O . ALA A 1 180 ? -4.079 -6.403 17.117 1.00 96.81 180 ALA A O 1
ATOM 1432 N N . ASP A 1 181 ? -1.972 -5.891 16.480 1.00 97.19 181 ASP A N 1
ATOM 1433 C CA . ASP A 1 181 ? -1.970 -4.528 16.987 1.00 97.19 181 ASP A CA 1
ATOM 1434 C C . ASP A 1 181 ? -2.573 -3.606 15.924 1.00 97.19 181 ASP A C 1
ATOM 1436 O O . ASP A 1 181 ? -2.153 -3.608 14.762 1.00 97.19 181 ASP A O 1
ATOM 1440 N N . VAL A 1 182 ? -3.594 -2.832 16.302 1.00 98.06 182 VAL A N 1
ATOM 1441 C CA . VAL A 1 182 ? -4.350 -1.998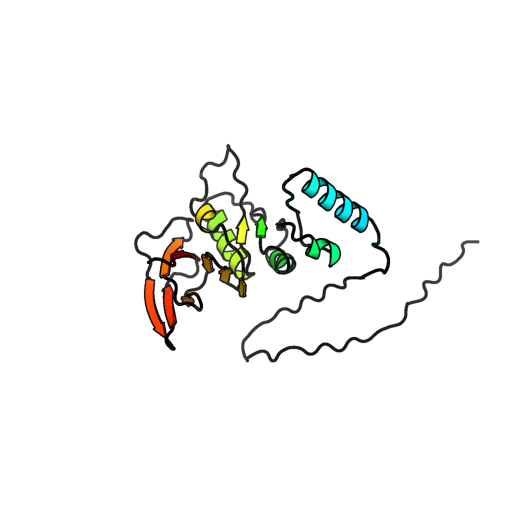 15.358 1.00 98.06 182 VAL A CA 1
ATOM 1442 C C . VAL A 1 182 ? -4.026 -0.527 15.557 1.00 98.06 182 VAL A C 1
ATOM 1444 O O . VAL A 1 182 ? -4.328 0.062 16.595 1.00 98.06 182 VAL A O 1
ATOM 1447 N N . TYR A 1 183 ? -3.503 0.092 14.505 1.00 98.56 183 TYR A N 1
ATOM 1448 C CA . TYR A 1 183 ? -3.237 1.521 14.441 1.00 98.56 183 TYR A CA 1
ATOM 1449 C C . TYR A 1 183 ? -4.205 2.160 13.455 1.00 98.56 183 TYR A C 1
ATOM 1451 O O . TYR A 1 183 ? -4.230 1.796 12.283 1.00 98.56 183 TYR A O 1
ATOM 1459 N N . VAL A 1 184 ? -4.998 3.127 13.916 1.00 98.69 184 VAL A N 1
ATOM 1460 C CA . VAL A 1 184 ? -5.837 3.957 13.041 1.00 98.69 184 VAL A CA 1
ATOM 1461 C C . VAL A 1 184 ? -5.205 5.335 12.947 1.00 98.69 184 VAL A C 1
ATOM 1463 O O . VAL A 1 184 ? -4.945 5.969 13.967 1.00 98.69 184 VAL A O 1
ATOM 1466 N N . ILE A 1 185 ? -4.968 5.797 11.727 1.00 98.56 185 ILE A N 1
ATOM 1467 C CA . ILE A 1 185 ? -4.349 7.080 11.416 1.00 98.56 185 ILE A CA 1
ATOM 1468 C C . ILE A 1 185 ? -5.428 8.036 10.914 1.00 98.56 185 ILE A C 1
ATOM 1470 O O . ILE A 1 185 ? -6.189 7.698 10.006 1.00 98.56 185 ILE A O 1
ATOM 1474 N N . ASN A 1 186 ? -5.506 9.222 11.513 1.00 98.25 186 ASN A N 1
ATOM 1475 C CA . ASN A 1 186 ? -6.486 10.241 11.150 1.00 98.25 186 ASN A CA 1
ATOM 1476 C C . ASN A 1 186 ? -6.064 11.086 9.937 1.00 98.25 186 ASN A C 1
ATOM 1478 O O . ASN A 1 186 ? -4.976 10.928 9.380 1.00 98.25 186 ASN A O 1
ATOM 1482 N N . ALA A 1 187 ? -6.924 12.027 9.543 1.00 97.50 187 ALA A N 1
ATOM 1483 C CA . ALA A 1 187 ? -6.687 12.908 8.400 1.00 97.50 187 ALA A CA 1
ATOM 1484 C C . ALA A 1 187 ? -5.433 13.792 8.533 1.00 97.50 187 ALA A C 1
ATOM 1486 O O . ALA A 1 187 ? -4.895 14.245 7.525 1.00 97.50 187 ALA A O 1
ATOM 1487 N N . GLN A 1 188 ? -4.965 14.024 9.762 1.00 96.50 188 GLN A N 1
ATOM 1488 C CA . GLN A 1 188 ? -3.754 14.781 10.079 1.00 96.50 188 GLN A CA 1
ATOM 1489 C C . GLN A 1 188 ? -2.506 13.887 10.163 1.00 96.50 188 GLN A C 1
ATOM 1491 O O . GLN A 1 188 ? -1.442 14.370 10.532 1.00 96.50 188 GLN A O 1
ATOM 1496 N N . GLY A 1 189 ? -2.626 12.592 9.852 1.00 95.75 189 GLY A N 1
ATOM 1497 C CA . GLY A 1 189 ? -1.522 11.635 9.909 1.00 95.75 189 GLY A CA 1
ATOM 1498 C C . GLY A 1 189 ? -1.107 11.234 11.323 1.00 95.75 189 GLY A C 1
ATOM 1499 O O . GLY A 1 189 ? 0.004 10.752 11.519 1.00 95.75 189 GLY A O 1
ATOM 1500 N N . ARG A 1 190 ? -1.985 11.414 12.316 1.00 96.19 190 ARG A N 1
ATOM 1501 C CA . ARG A 1 190 ? -1.729 11.048 13.716 1.00 96.19 190 ARG A CA 1
ATOM 1502 C C . ARG A 1 190 ? -2.474 9.778 14.098 1.00 96.19 190 ARG A C 1
ATOM 1504 O O . ARG A 1 190 ? -3.608 9.569 13.667 1.00 96.19 190 ARG A O 1
ATOM 1511 N N . CYS A 1 191 ? -1.866 8.969 14.962 1.00 97.19 191 CYS A N 1
ATOM 1512 C CA . CYS A 1 191 ? -2.541 7.821 15.559 1.00 97.19 191 CYS A CA 1
ATOM 1513 C C . CYS A 1 191 ? -3.728 8.275 16.419 1.00 97.19 191 CYS A C 1
ATOM 1515 O O . CYS A 1 191 ? -3.601 9.141 17.288 1.00 97.19 191 CYS A O 1
ATOM 1517 N N . VAL A 1 192 ? -4.880 7.652 16.202 1.00 97.94 192 VAL A N 1
ATOM 1518 C CA . VAL A 1 192 ? -6.051 7.773 17.069 1.00 97.94 192 VAL A CA 1
ATOM 1519 C C . VAL A 1 192 ? -5.765 7.013 18.361 1.00 97.94 192 VAL A C 1
ATOM 1521 O O . VAL A 1 192 ? -5.449 5.829 18.330 1.00 97.94 192 VAL A O 1
ATOM 1524 N N . SER A 1 193 ? -5.897 7.682 19.508 1.00 96.06 193 SER A N 1
ATOM 1525 C CA . SER A 1 193 ? -5.549 7.109 20.818 1.00 96.06 193 SER A CA 1
ATOM 1526 C C . SER A 1 193 ? -6.470 5.973 21.270 1.00 96.06 193 SER A C 1
ATOM 1528 O O . SER A 1 193 ? -6.052 5.106 22.030 1.00 96.06 193 SER A O 1
ATOM 1530 N N . LYS A 1 194 ? -7.731 5.982 20.825 1.00 96.31 194 LYS A N 1
ATOM 1531 C CA . LYS A 1 194 ? -8.745 4.965 21.137 1.00 96.31 194 LYS A CA 1
ATOM 1532 C C . LYS A 1 194 ? -9.453 4.530 19.851 1.00 96.31 194 LYS A C 1
ATOM 1534 O O . LYS A 1 194 ? -10.565 4.993 19.588 1.00 96.31 194 LYS A O 1
ATOM 1539 N N . PRO A 1 195 ? -8.802 3.714 19.005 1.00 96.88 195 PRO A N 1
ATOM 1540 C CA . PRO A 1 195 ? -9.405 3.265 17.759 1.00 96.88 195 PRO A CA 1
ATOM 1541 C C . PRO A 1 195 ? -10.626 2.381 18.050 1.00 96.88 195 PRO A C 1
ATOM 1543 O O . PRO A 1 195 ? -10.598 1.536 18.946 1.00 96.88 195 PRO A O 1
ATOM 1546 N N . GLN A 1 196 ? -11.711 2.565 17.293 1.00 98.12 196 GLN A N 1
ATOM 1547 C CA . GLN A 1 196 ? -12.913 1.740 17.427 1.00 98.12 196 GLN A CA 1
ATOM 1548 C C . GLN A 1 196 ? -12.676 0.383 16.768 1.00 98.12 196 GLN A C 1
ATOM 1550 O O . GLN A 1 196 ? -12.884 0.201 15.565 1.00 98.12 196 GLN A O 1
ATOM 1555 N N . THR A 1 197 ? -12.209 -0.565 17.574 1.00 97.88 197 THR A N 1
ATOM 1556 C CA . THR A 1 197 ? -11.886 -1.918 17.131 1.00 97.88 197 THR A CA 1
ATOM 1557 C C . THR A 1 197 ? -12.474 -2.949 18.080 1.00 97.88 197 THR A C 1
ATOM 1559 O O . THR A 1 197 ? -12.637 -2.690 19.274 1.00 97.88 197 THR A O 1
ATOM 1562 N N . ARG A 1 198 ? -12.821 -4.123 17.555 1.00 97.06 198 ARG A N 1
ATOM 1563 C CA . ARG A 1 198 ? -13.165 -5.285 18.383 1.00 97.06 198 ARG A CA 1
ATOM 1564 C C . ARG A 1 198 ? -12.827 -6.581 17.669 1.00 97.06 198 ARG A C 1
ATOM 1566 O O . ARG A 1 198 ? -12.980 -6.686 16.454 1.00 97.06 198 ARG A O 1
ATOM 1573 N N . THR A 1 199 ? -12.429 -7.585 18.439 1.00 96.56 199 THR A N 1
ATOM 1574 C CA . THR A 1 199 ? -12.300 -8.949 17.921 1.00 96.56 199 THR A CA 1
ATOM 1575 C C . THR A 1 199 ? -13.691 -9.548 17.725 1.00 96.56 199 THR A C 1
ATOM 1577 O O . THR A 1 199 ? -14.539 -9.465 18.613 1.00 96.56 199 THR A O 1
ATOM 1580 N N . VAL A 1 200 ? -13.923 -10.163 16.570 1.00 96.38 200 VAL A N 1
ATOM 1581 C CA . VAL A 1 200 ? -15.151 -10.887 16.232 1.00 96.38 200 VAL A CA 1
ATOM 1582 C C . VAL A 1 200 ? -14.807 -12.307 15.781 1.00 96.38 200 VAL A C 1
ATOM 1584 O O . VAL A 1 200 ? -13.707 -12.565 15.291 1.00 96.38 200 VAL A O 1
ATOM 1587 N N . ARG A 1 201 ? -15.741 -13.244 15.970 1.00 94.44 201 ARG A N 1
ATOM 1588 C CA . ARG A 1 201 ? -15.643 -14.608 15.439 1.00 94.44 201 ARG A CA 1
ATOM 1589 C C . ARG A 1 201 ? -16.737 -14.817 14.403 1.00 94.44 201 ARG A C 1
ATOM 1591 O O . ARG A 1 201 ? -17.904 -14.598 14.712 1.00 94.44 201 ARG A O 1
ATOM 1598 N N . GLU A 1 202 ? -16.353 -15.228 13.206 1.00 90.62 202 GLU A N 1
ATOM 1599 C CA . GLU A 1 202 ? -17.251 -15.446 12.068 1.00 90.62 202 GLU A CA 1
ATOM 1600 C C . GLU A 1 202 ? -16.735 -16.651 11.278 1.00 90.62 202 GLU A C 1
ATOM 1602 O O . GLU A 1 202 ? -15.534 -16.752 11.040 1.00 90.62 202 GLU A O 1
ATOM 1607 N N . ASP A 1 203 ? -17.609 -17.610 10.966 1.00 87.19 203 ASP A N 1
ATOM 1608 C CA . ASP A 1 203 ? -17.262 -18.862 10.271 1.00 87.19 203 ASP A CA 1
ATOM 1609 C C . ASP A 1 203 ? -16.055 -19.611 10.871 1.00 87.19 203 ASP A C 1
ATOM 1611 O O . ASP A 1 203 ? -15.193 -20.139 10.168 1.00 87.19 203 ASP A O 1
ATOM 1615 N N . GLY A 1 204 ? -15.954 -19.614 12.205 1.00 84.38 204 GLY A N 1
ATOM 1616 C CA . GLY A 1 204 ? -14.842 -20.239 12.931 1.00 84.38 204 GLY A CA 1
ATOM 1617 C C . GLY A 1 204 ? -13.514 -19.475 12.858 1.00 84.38 204 GLY A C 1
ATOM 1618 O O . GLY A 1 204 ? -12.532 -19.918 13.448 1.00 84.38 204 GLY A O 1
ATOM 1619 N N . ARG A 1 205 ? -13.472 -18.315 12.193 1.00 89.12 205 ARG A N 1
ATOM 1620 C CA . ARG A 1 205 ? -12.280 -17.471 12.049 1.00 89.12 205 ARG A CA 1
ATOM 1621 C C . ARG A 1 205 ? -12.310 -16.311 13.031 1.00 89.12 205 ARG A C 1
ATOM 1623 O O . ARG A 1 205 ? -13.361 -15.728 13.302 1.00 89.12 205 ARG A O 1
ATOM 1630 N N . ARG A 1 206 ? -11.136 -15.954 13.551 1.00 94.19 206 ARG A N 1
ATOM 1631 C CA . ARG A 1 206 ? -10.940 -14.716 14.311 1.00 94.19 206 ARG A CA 1
ATOM 1632 C C . ARG A 1 206 ? -10.702 -13.573 13.328 1.00 94.19 206 ARG A C 1
ATOM 1634 O O . ARG A 1 206 ? -9.793 -13.654 12.510 1.00 94.19 206 ARG A O 1
ATOM 1641 N N . LEU A 1 207 ? -11.493 -12.513 13.442 1.00 97.00 207 LEU A N 1
ATOM 1642 C CA . LEU A 1 207 ? -11.330 -11.277 12.681 1.00 97.00 207 LEU A CA 1
ATOM 1643 C C . LEU A 1 207 ? -11.302 -10.080 13.634 1.00 97.00 207 LEU A C 1
ATOM 1645 O O . LEU A 1 207 ? -11.750 -10.149 14.779 1.00 97.00 207 LEU A O 1
ATOM 1649 N N . ILE A 1 208 ? -10.815 -8.958 13.132 1.00 97.88 208 ILE A N 1
ATOM 1650 C CA . ILE A 1 208 ? -10.770 -7.671 13.808 1.00 97.88 208 ILE A CA 1
ATOM 1651 C C . ILE A 1 208 ? -11.683 -6.735 13.026 1.00 97.88 208 ILE A C 1
ATOM 1653 O O . ILE A 1 208 ? -11.418 -6.409 11.868 1.00 97.88 208 ILE A O 1
ATOM 1657 N N . GLU A 1 209 ? -12.787 -6.323 13.644 1.00 98.50 209 GLU A N 1
ATOM 1658 C CA . GLU A 1 209 ? -13.632 -5.269 13.098 1.00 98.50 209 GLU A CA 1
ATOM 1659 C C . GLU A 1 209 ? -12.986 -3.913 13.381 1.00 98.50 209 GLU A C 1
ATOM 1661 O O . GLU A 1 209 ? -12.686 -3.601 14.532 1.00 98.50 209 GLU A O 1
ATOM 1666 N N . VAL A 1 210 ? -12.810 -3.108 12.336 1.00 98.56 210 VAL A N 1
ATOM 1667 C CA . VAL A 1 210 ? -12.288 -1.742 12.397 1.00 98.56 210 VAL A CA 1
ATOM 1668 C C . VAL A 1 210 ? -13.365 -0.790 11.892 1.00 98.56 210 VAL A C 1
ATOM 1670 O O . VAL A 1 210 ? -13.871 -0.939 10.775 1.00 98.56 210 VAL A O 1
ATOM 1673 N N . ARG A 1 211 ? -13.718 0.201 12.716 1.00 98.56 211 ARG A N 1
ATOM 1674 C CA . ARG A 1 211 ? -14.626 1.296 12.359 1.00 98.56 211 ARG A CA 1
ATOM 1675 C C . ARG A 1 211 ? -13.862 2.613 12.415 1.00 98.56 211 ARG A C 1
ATOM 1677 O O . ARG A 1 211 ? -13.267 2.955 13.432 1.00 98.56 211 ARG A O 1
ATOM 1684 N N . MET A 1 212 ? -13.864 3.344 11.310 1.00 98.38 212 MET A N 1
ATOM 1685 C CA . MET A 1 212 ? -13.170 4.623 11.192 1.00 98.38 212 MET A CA 1
ATOM 1686 C C . MET A 1 212 ? -13.830 5.527 10.139 1.00 98.38 212 MET A C 1
ATOM 1688 O O . MET A 1 212 ? -14.449 5.010 9.201 1.00 98.38 212 MET A O 1
ATOM 1692 N N . PRO A 1 213 ? -13.701 6.860 10.265 1.00 98.31 213 PRO A N 1
ATOM 1693 C CA . PRO A 1 213 ? -14.148 7.797 9.235 1.00 98.31 213 PRO A CA 1
ATOM 1694 C C . PRO A 1 213 ? -13.431 7.590 7.888 1.00 98.31 213 PRO A C 1
ATOM 1696 O O . PRO A 1 213 ? -12.323 7.062 7.833 1.00 98.31 213 PRO A O 1
ATOM 1699 N N . GLY A 1 214 ? -14.042 8.040 6.786 1.00 97.56 214 GLY A N 1
ATOM 1700 C CA . GLY A 1 214 ? -13.503 7.844 5.427 1.00 97.56 214 GLY A CA 1
ATOM 1701 C C . GLY A 1 214 ? -12.209 8.613 5.124 1.00 97.56 214 GLY A C 1
ATOM 1702 O O . GLY A 1 214 ? -11.548 8.357 4.118 1.00 97.56 214 GLY A O 1
ATOM 1703 N N . ASP A 1 215 ? -11.833 9.555 5.987 1.00 98.00 215 ASP A N 1
ATOM 1704 C CA . ASP A 1 215 ? -10.568 10.279 5.920 1.00 98.00 215 ASP A CA 1
ATOM 1705 C C . ASP A 1 215 ? -9.454 9.682 6.796 1.00 98.00 215 ASP A C 1
ATOM 1707 O O . ASP A 1 215 ? -8.379 10.273 6.908 1.00 98.00 215 ASP A O 1
ATOM 1711 N N . HIS A 1 216 ? -9.691 8.494 7.356 1.00 98.56 216 HIS A N 1
ATOM 1712 C CA . HIS A 1 216 ? -8.728 7.706 8.115 1.00 98.56 216 HIS A CA 1
ATOM 1713 C C . HIS A 1 216 ? -8.245 6.488 7.311 1.00 98.56 216 HIS A C 1
ATOM 1715 O O . HIS A 1 216 ? -8.808 6.123 6.276 1.00 98.56 216 HIS A O 1
ATOM 1721 N N . PHE A 1 217 ? -7.188 5.846 7.794 1.00 98.81 217 PHE A N 1
ATOM 1722 C CA . PHE A 1 217 ? -6.788 4.506 7.369 1.00 98.81 217 PHE A CA 1
ATOM 1723 C C . PHE A 1 217 ? -6.265 3.708 8.561 1.00 98.81 217 PHE A C 1
ATOM 1725 O O . PHE A 1 217 ? -5.938 4.274 9.601 1.00 98.81 217 PHE A O 1
ATOM 1732 N N . ALA A 1 218 ? -6.205 2.392 8.414 1.00 98.81 218 ALA A N 1
ATOM 1733 C CA . ALA A 1 218 ? -5.785 1.462 9.440 1.00 98.81 218 ALA A CA 1
ATOM 1734 C C . ALA A 1 218 ? -4.608 0.607 8.970 1.00 98.81 218 ALA A C 1
ATOM 1736 O O . ALA A 1 218 ? -4.499 0.235 7.799 1.00 98.81 218 ALA A O 1
ATOM 1737 N N . ILE A 1 219 ? -3.748 0.294 9.930 1.00 98.75 219 ILE A N 1
ATOM 1738 C CA . ILE A 1 219 ? -2.616 -0.611 9.817 1.00 98.75 219 ILE A CA 1
ATOM 1739 C C . ILE A 1 219 ? -2.806 -1.649 10.919 1.00 98.75 219 ILE A C 1
ATOM 1741 O O . ILE A 1 219 ? -2.808 -1.306 12.101 1.00 98.75 219 ILE A O 1
ATOM 1745 N N . LEU A 1 220 ? -3.001 -2.904 10.535 1.00 98.56 220 LEU A N 1
ATOM 1746 C CA . LEU A 1 220 ? -3.049 -4.030 11.456 1.00 98.56 220 LEU A CA 1
ATOM 1747 C C . LEU A 1 220 ? -1.705 -4.737 11.357 1.00 98.56 220 LEU A C 1
ATOM 1749 O O . LEU A 1 220 ? -1.383 -5.266 10.295 1.00 98.56 220 LEU A O 1
ATOM 1753 N N . VAL A 1 221 ? -0.925 -4.727 12.431 1.00 98.19 221 VAL A N 1
ATOM 1754 C CA . VAL A 1 221 ? 0.371 -5.408 12.504 1.00 98.19 221 VAL A CA 1
ATOM 1755 C C . VAL A 1 221 ? 0.153 -6.768 13.144 1.00 98.19 221 VAL A C 1
ATOM 1757 O O . VAL A 1 221 ? -0.318 -6.845 14.275 1.00 98.19 221 VAL A O 1
ATOM 1760 N N . ARG A 1 222 ? 0.447 -7.839 12.405 1.00 97.19 222 ARG A N 1
ATOM 1761 C CA . ARG A 1 222 ? 0.216 -9.213 12.849 1.00 97.19 222 ARG A CA 1
ATOM 1762 C C . ARG A 1 222 ? 1.046 -9.519 14.090 1.00 97.19 222 ARG A C 1
ATOM 1764 O O . ARG A 1 222 ? 2.251 -9.283 14.109 1.00 97.19 222 ARG A O 1
ATOM 1771 N N . ASN A 1 223 ? 0.391 -10.115 15.076 1.00 92.44 223 ASN A N 1
ATOM 1772 C CA . ASN A 1 223 ? 1.003 -10.660 16.275 1.00 92.44 223 ASN A CA 1
ATOM 1773 C C . ASN A 1 223 ? 0.531 -12.120 16.429 1.00 92.44 223 ASN A C 1
ATOM 1775 O O . ASN A 1 223 ? -0.582 -12.351 16.911 1.00 92.44 223 ASN A O 1
ATOM 1779 N N . PRO A 1 224 ? 1.308 -13.104 15.941 1.00 75.06 224 PRO A N 1
ATOM 1780 C CA . PRO A 1 224 ? 0.902 -14.509 15.965 1.00 75.06 224 PRO A CA 1
ATOM 1781 C C . PRO A 1 224 ? 0.907 -15.115 17.379 1.00 75.06 224 PRO A C 1
ATOM 1783 O O . PRO A 1 224 ? 0.187 -16.082 17.608 1.00 75.06 224 PRO A O 1
ATOM 1786 N N . ASP A 1 225 ? 1.658 -14.526 18.315 1.00 75.19 225 ASP A N 1
ATOM 1787 C CA . ASP A 1 225 ? 1.842 -15.037 19.684 1.00 75.19 225 ASP A CA 1
ATOM 1788 C C . ASP A 1 225 ? 0.900 -14.385 20.716 1.00 75.19 225 ASP A C 1
ATOM 1790 O O . ASP A 1 225 ? 0.958 -14.706 21.905 1.00 75.19 225 ASP A O 1
ATOM 1794 N N . GLY A 1 226 ? 0.060 -13.442 20.274 1.00 57.69 226 GLY A N 1
ATOM 1795 C CA . GLY A 1 226 ? -0.932 -12.763 21.112 1.00 57.69 226 GLY A CA 1
ATOM 1796 C C . GLY A 1 226 ? -2.103 -13.645 21.510 1.00 57.69 226 GLY A C 1
ATOM 1797 O O . GLY A 1 226 ? -2.508 -14.533 20.719 1.00 57.69 226 GLY A O 1
#

Foldseek 3Di:
DDDDPDDDDDDDDDDDDDDDDDDPPDDDDDDDDDQDPDPDPPDCVVVVLVVLVVCVVVVHQDEAEAADRDPSSQVSLHHYEYEDCDLLSLLRRVSRASEYELHNDPDPALLSQLQVCQSNLQNQHQYDYDDDPPRPDDQPCNVLSDDFAFDDGDRQWTDGPFKIKGLDFDKDDDPVQFAWDKFKAASNSDTDPDWPWDWDADPNHIIIGGDDDNSMIMMTGTDRPD

Secondary structure (DSSP, 8-state):
-------PPPPP------PPPPPTT-------------SS--TTHHHHHHHHHHHHHTT----EES--SSHHHHTTT--EEE--SSGGGGGGGTTT--EEES-SSS--SHHHHHHHHHHHHHTT-EEE----TT-S---TTGGGG-S--EEEEETTEEEESSEEEESS-EEE--TT--EEEEEEE-TTS-B-SS-EEEEEEETTEEEEEEE--TT-EEEEEEETT-

Sequence (226 aa):
MAEKRQTQSLAVTELDVVLPTVPEGQQFQLALDARIDWERPAGSNPWKVGMAEWLRREGKTIIGNGPPRARTMLDLHIPRFTEMASYSFLLKTHLSSPWGLANHDPDYTVAGHARQARRFLDYAGVLTSYVWPSDPEVPTFQPLMYPITPVELRAGMVLGEERILTNRSGRYGWPDGSQADVYVINAQGRCVSKPQTRTVREDGRRLIEVRMPGDHFAILVRNPDG

Radius of gyration: 21.57 Å; chains: 1; bounding box: 52×40×78 Å